Protein AF-A0AAW9RZU5-F1 (afdb_monomer)

Foldseek 3Di:
DVVVLVVLVVCVVVVLADPLLSVQVVVCVVVVHDDDPVLCCCSSVDDDPDSNPDDSVVVVVVVVVVPPPVVVVVVVVCVVVVLDDDDDDDDDPVRVVVVVVSVVVSVVVVVVPPPDDDDDDDFFAQPFPVVVVVVVVQVVLCVVLVNLFDWAPWDWDAPHRQGQIKIWTDGDPDIDIDGADGDHRGGRCPRVVVVSVVSSVPD

Secondary structure (DSSP, 8-state):
-HHHHHHHHHHHHTTSS-HHHHHHHHHHHHTT----HHHHHHHHH---S-GGG--HHHHHHHHHHHS---HHHHHHHHHHTTSS--------HHHHHHHHHHHHHHHHHHHHH-SS-------B---STTTTHHHHHHHHHHHHTTTSS-EEEEEEEESSTT--EEEEEEETTEEEEE-PPPBTTB---HHHHHHHHHHHTT-

Nearest PDB structures (foldseek):
  8fm6-assembly1_B  TM=3.399E-01  e=1.138E+00  Synechocystis sp. PCC 6803
  8aay-assembly1_C  TM=6.378E-01  e=6.342E+00  Nudaurelia capensis omega virus
  8gdw-assembly1_BBB  TM=3.651E-01  e=3.651E+00  Synechocystis sp. PCC 6803
  6lvv-assembly1_B  TM=2.452E-01  e=1.748E+00  Paracoccus sp. SSG05
  7z4b-assembly1_EA  TM=1.258E-01  e=4.666E+00  Escherichia phage vB_EcoP_SU10

Organism: NCBI:txid413964

Radius of gyration: 23.93 Å; Cα contacts (8 Å, |Δi|>4): 175; chains: 1; bounding box: 57×47×64 Å

Mean predicted aligned error: 16.41 Å

pLDDT: mean 78.24, std 14.24, range [43.09, 95.88]

Solvent-accessible surface area (backbone atoms only — not comparable to full-atom values): 12128 Å² total; per-residue (Å²): 103,72,67,58,51,53,52,50,50,51,38,46,74,69,64,58,41,54,70,65,52,48,55,50,53,49,53,40,42,74,73,70,48,82,75,56,74,69,49,48,50,49,64,55,71,52,81,66,93,58,56,91,73,65,51,66,71,58,50,52,52,51,48,59,63,67,67,49,84,44,60,69,59,53,50,46,54,40,36,76,71,63,71,42,82,95,69,93,79,87,74,54,78,73,45,48,58,53,48,52,52,48,50,52,53,47,49,50,51,54,59,68,69,47,85,77,79,77,86,88,75,84,50,71,41,76,53,31,59,90,60,44,43,67,55,54,50,49,55,51,46,17,63,75,50,70,54,74,45,51,73,36,81,71,44,80,45,56,76,38,63,74,32,62,42,38,41,35,31,30,46,88,94,44,81,46,74,50,67,45,64,75,41,91,45,29,66,54,51,69,67,59,51,53,54,52,51,59,62,67,66,75,116

Sequence (203 aa):
MEEQIEELDIHRKNELISKTLYDKLKEYFESGGSLDTDDWLFYVEHKFEDESLLDIPQLQQERNSQFDFNESRIFKILKENGFFENQEYAPSQESRKILNKRFVEETVSIASLDNSKMMHFDLEGDVMKENNSYTVFLEEMEVFTKGIFSPTNIIEKWKSSEGPIEVQFVCGEDEYNFKPSYYDDWYDLGQPLTQINGMASIQ

Structure (mmCIF, N/CA/C/O backbone):
data_AF-A0AAW9RZU5-F1
#
_entry.id   AF-A0AAW9RZU5-F1
#
loop_
_atom_site.group_PDB
_atom_site.id
_atom_site.type_symbol
_atom_site.label_atom_id
_atom_site.label_alt_id
_atom_site.label_comp_id
_atom_site.label_asym_id
_atom_site.label_entity_id
_atom_site.label_seq_id
_atom_site.pdbx_PDB_ins_code
_atom_site.Cartn_x
_atom_site.Cartn_y
_atom_site.Cartn_z
_atom_site.occupancy
_atom_site.B_iso_or_equiv
_atom_site.auth_seq_id
_atom_site.auth_comp_id
_atom_site.auth_asym_id
_atom_site.auth_atom_id
_atom_site.pdbx_PDB_model_num
ATOM 1 N N . MET A 1 1 ? 27.852 0.209 -4.931 1.00 71.88 1 MET A N 1
ATOM 2 C CA . MET A 1 1 ? 28.534 -1.090 -5.134 1.00 71.88 1 MET A CA 1
ATOM 3 C C . MET A 1 1 ? 28.880 -1.720 -3.793 1.00 71.88 1 MET A C 1
ATOM 5 O O . MET A 1 1 ? 28.308 -2.756 -3.509 1.00 71.88 1 MET A O 1
ATOM 9 N N . GLU A 1 2 ? 29.716 -1.097 -2.948 1.00 82.81 2 GLU A N 1
ATOM 10 C CA . GLU A 1 2 ? 29.999 -1.621 -1.591 1.00 82.81 2 GLU A CA 1
ATOM 11 C C . GLU A 1 2 ? 28.721 -1.786 -0.749 1.00 82.81 2 GLU A C 1
ATOM 13 O O . GLU A 1 2 ? 28.499 -2.859 -0.202 1.00 82.81 2 GLU A O 1
ATOM 18 N N . GLU A 1 3 ? 27.827 -0.792 -0.768 1.00 86.56 3 GLU A N 1
ATOM 19 C CA . GLU A 1 3 ? 26.531 -0.844 -0.065 1.00 86.56 3 GLU A CA 1
ATOM 20 C C . GLU A 1 3 ? 25.628 -2.001 -0.540 1.00 86.56 3 GLU A C 1
ATOM 22 O O . GLU A 1 3 ? 25.028 -2.690 0.275 1.00 86.56 3 GLU A O 1
ATOM 27 N N . GLN A 1 4 ? 25.582 -2.284 -1.849 1.00 87.50 4 GLN A N 1
ATOM 28 C CA . GLN A 1 4 ? 24.740 -3.361 -2.401 1.00 87.50 4 GLN A CA 1
ATOM 29 C C . GLN A 1 4 ? 25.288 -4.757 -2.092 1.00 87.50 4 GLN A C 1
ATOM 31 O O . GLN A 1 4 ? 24.523 -5.705 -1.948 1.00 87.50 4 GLN A O 1
ATOM 36 N N . ILE A 1 5 ? 26.611 -4.895 -1.972 1.00 88.81 5 ILE A N 1
ATOM 37 C CA . ILE A 1 5 ? 27.232 -6.150 -1.536 1.00 88.81 5 ILE A CA 1
ATOM 38 C C . ILE A 1 5 ? 26.971 -6.374 -0.041 1.00 88.81 5 ILE A C 1
ATOM 40 O O . ILE A 1 5 ? 26.674 -7.498 0.358 1.00 88.81 5 ILE A O 1
ATOM 44 N N . GLU A 1 6 ? 27.033 -5.320 0.775 1.00 91.00 6 GLU A N 1
ATOM 45 C CA . GLU A 1 6 ? 26.698 -5.395 2.201 1.00 91.00 6 GLU A CA 1
ATOM 46 C C . GLU A 1 6 ? 25.229 -5.793 2.417 1.00 91.00 6 GLU A C 1
ATOM 48 O O . GLU A 1 6 ? 24.934 -6.697 3.201 1.00 91.00 6 GLU A O 1
ATOM 53 N N . GLU A 1 7 ? 24.312 -5.192 1.662 1.00 89.06 7 GLU A N 1
ATOM 54 C CA . GLU A 1 7 ? 22.892 -5.549 1.654 1.00 89.06 7 GLU A CA 1
ATOM 55 C C . GLU A 1 7 ? 22.673 -7.010 1.216 1.00 89.06 7 GLU A C 1
ATOM 57 O O . GLU A 1 7 ? 21.977 -7.776 1.892 1.00 89.06 7 GLU A O 1
ATOM 62 N N . LEU A 1 8 ? 23.360 -7.454 0.156 1.00 90.25 8 LEU A N 1
ATOM 63 C CA . LEU A 1 8 ? 23.331 -8.845 -0.303 1.00 90.25 8 LEU A CA 1
ATOM 64 C C . LEU A 1 8 ? 23.792 -9.829 0.790 1.00 90.25 8 LEU A C 1
ATOM 66 O O . LEU A 1 8 ? 23.184 -10.888 0.985 1.00 90.25 8 LEU A O 1
ATOM 70 N N . ASP A 1 9 ? 24.852 -9.480 1.523 1.00 91.94 9 ASP A N 1
ATOM 71 C CA . ASP A 1 9 ? 25.373 -10.270 2.639 1.00 91.94 9 ASP A CA 1
ATOM 72 C C . ASP A 1 9 ? 24.367 -10.348 3.801 1.00 91.94 9 ASP A C 1
ATOM 74 O O . ASP A 1 9 ? 24.199 -11.418 4.400 1.00 91.94 9 ASP A O 1
ATOM 78 N N . ILE A 1 10 ? 23.648 -9.257 4.093 1.00 91.25 10 ILE A N 1
ATOM 79 C CA . ILE A 1 10 ? 22.567 -9.227 5.091 1.00 91.25 10 ILE A CA 1
ATOM 80 C C . ILE A 1 10 ? 21.436 -10.180 4.683 1.00 91.25 10 ILE A C 1
ATOM 82 O O . ILE A 1 10 ? 21.041 -11.038 5.482 1.00 91.25 10 ILE A O 1
ATOM 86 N N . HIS A 1 11 ? 20.946 -10.096 3.443 1.00 87.50 11 HIS A N 1
ATOM 87 C CA . HIS A 1 11 ? 19.879 -10.975 2.951 1.00 87.50 11 HIS A CA 1
ATOM 88 C C . HIS A 1 11 ? 20.289 -12.448 2.973 1.00 87.50 11 HIS A C 1
ATOM 90 O O . HIS A 1 11 ? 19.503 -13.310 3.382 1.00 87.50 11 HIS A O 1
ATOM 96 N N . ARG A 1 12 ? 21.539 -12.754 2.604 1.00 91.50 12 ARG A N 1
ATOM 97 C CA . ARG A 1 12 ? 22.062 -14.122 2.662 1.00 91.50 12 ARG A CA 1
ATOM 98 C C . ARG A 1 12 ? 22.170 -14.641 4.091 1.00 91.50 12 ARG A C 1
ATOM 100 O O . ARG A 1 12 ? 21.815 -15.794 4.340 1.00 91.50 12 ARG A O 1
ATOM 107 N N . LYS A 1 13 ? 22.650 -13.815 5.025 1.00 92.62 13 LYS A N 1
ATOM 108 C CA . LYS A 1 13 ? 22.765 -14.159 6.450 1.00 92.62 13 LYS A CA 1
ATOM 109 C C . LYS A 1 13 ? 21.405 -14.453 7.085 1.00 92.62 13 LYS A C 1
ATOM 111 O O . LYS A 1 13 ? 21.326 -15.318 7.952 1.00 92.62 13 LYS A O 1
ATOM 116 N N . ASN A 1 14 ? 20.361 -13.764 6.632 1.00 90.25 14 ASN A N 1
ATOM 117 C CA . ASN A 1 14 ? 18.981 -13.959 7.077 1.00 90.25 14 ASN A CA 1
ATOM 118 C C . ASN A 1 14 ? 18.229 -15.049 6.290 1.00 90.25 14 ASN A C 1
ATOM 120 O O . ASN A 1 14 ? 17.024 -15.191 6.464 1.00 90.25 14 ASN A O 1
ATOM 124 N N . GLU A 1 15 ? 18.918 -15.804 5.425 1.00 88.75 15 GLU A N 1
ATOM 125 C CA . GLU A 1 15 ? 18.340 -16.874 4.596 1.00 88.75 15 GLU A CA 1
ATOM 126 C C . GLU A 1 15 ? 17.188 -16.421 3.677 1.00 88.75 15 GLU A C 1
ATOM 128 O O . GLU A 1 15 ? 16.416 -17.249 3.199 1.00 88.75 15 GLU A O 1
ATOM 133 N N . LEU A 1 16 ? 17.096 -15.118 3.386 1.00 84.19 16 LEU A N 1
ATOM 134 C CA . LEU A 1 16 ? 16.069 -14.551 2.504 1.00 84.19 16 LEU A CA 1
ATOM 135 C C . LEU A 1 16 ? 16.319 -14.905 1.037 1.00 84.19 16 LEU A C 1
ATOM 137 O O . LEU A 1 16 ? 15.380 -15.033 0.262 1.00 84.19 16 LEU A O 1
ATOM 141 N N . ILE A 1 17 ? 17.586 -15.114 0.677 1.00 88.69 17 ILE A N 1
ATOM 142 C CA . ILE A 1 17 ? 18.001 -15.544 -0.656 1.00 88.69 17 ILE A CA 1
ATOM 143 C C . ILE A 1 17 ? 18.814 -16.836 -0.594 1.00 88.69 17 ILE A C 1
ATOM 145 O O . ILE A 1 17 ? 19.572 -17.111 0.353 1.00 88.69 17 ILE A O 1
ATOM 149 N N . SER A 1 18 ? 18.669 -17.639 -1.645 1.00 90.69 18 SER A N 1
ATOM 150 C CA . SER A 1 18 ? 19.437 -18.865 -1.814 1.00 90.69 18 SER A CA 1
ATOM 151 C C . SER A 1 18 ? 20.927 -18.559 -2.034 1.00 90.69 18 SER A C 1
ATOM 153 O O . SER A 1 18 ? 21.326 -17.450 -2.395 1.00 90.69 18 SER A O 1
ATOM 155 N N . LYS A 1 19 ? 21.780 -19.569 -1.827 1.00 91.62 19 LYS A N 1
ATOM 156 C CA . LYS A 1 19 ? 23.205 -19.462 -2.159 1.00 91.62 19 LYS A CA 1
ATOM 157 C C . LYS A 1 19 ? 23.422 -19.221 -3.660 1.00 91.62 19 LYS A C 1
ATOM 159 O O . LYS A 1 19 ? 24.297 -18.446 -4.019 1.00 91.62 19 LYS A O 1
ATOM 164 N N . THR A 1 20 ? 22.640 -19.873 -4.516 1.00 91.69 20 THR A N 1
ATOM 165 C CA . THR A 1 20 ? 22.782 -19.762 -5.972 1.00 91.69 20 THR A CA 1
ATOM 166 C C . THR A 1 20 ? 22.427 -18.359 -6.450 1.00 91.69 20 THR A C 1
ATOM 168 O O . THR A 1 20 ? 23.184 -17.778 -7.224 1.00 91.69 20 THR A O 1
ATOM 171 N N . LEU A 1 21 ? 21.334 -17.784 -5.941 1.00 90.31 21 LEU A N 1
ATOM 172 C CA . LEU A 1 21 ? 20.970 -16.398 -6.226 1.00 90.31 21 LEU A CA 1
ATOM 173 C C . LEU A 1 21 ? 22.010 -15.406 -5.683 1.00 90.31 21 LEU A C 1
ATOM 175 O O . LEU A 1 21 ? 22.401 -14.489 -6.401 1.00 90.31 21 LEU A O 1
ATOM 179 N N . TYR A 1 22 ? 22.508 -15.621 -4.459 1.00 93.44 22 TYR A N 1
ATOM 180 C CA . TYR A 1 22 ? 23.588 -14.811 -3.882 1.00 93.44 22 TYR A CA 1
ATOM 181 C C . TYR A 1 22 ? 24.829 -14.787 -4.780 1.00 93.44 22 TYR A C 1
ATOM 183 O O . TYR A 1 22 ? 25.319 -13.711 -5.112 1.00 93.44 22 TYR A O 1
ATOM 191 N N . ASP A 1 23 ? 25.319 -15.958 -5.200 1.00 93.81 23 ASP A N 1
ATOM 192 C CA . ASP A 1 23 ? 26.536 -16.062 -6.009 1.00 93.81 23 ASP A CA 1
ATOM 193 C C . ASP A 1 23 ? 26.373 -15.303 -7.346 1.00 93.81 23 ASP A C 1
ATOM 195 O O . ASP A 1 23 ? 27.287 -14.595 -7.769 1.00 93.81 23 ASP A O 1
ATOM 199 N N . LYS A 1 24 ? 25.183 -15.364 -7.962 1.00 92.81 24 LYS A N 1
ATOM 200 C CA . LYS A 1 24 ? 24.874 -14.646 -9.211 1.00 92.81 24 LYS A CA 1
ATOM 201 C C . LYS A 1 24 ? 24.767 -13.136 -9.050 1.00 92.81 24 LYS A C 1
ATOM 203 O O . LYS A 1 24 ? 25.321 -12.398 -9.860 1.00 92.81 24 LYS A O 1
ATOM 208 N N . LEU A 1 25 ? 24.050 -12.668 -8.030 1.00 92.00 25 LEU A N 1
ATOM 209 C CA . LEU A 1 25 ? 23.918 -11.235 -7.758 1.00 92.00 25 LEU A CA 1
ATOM 210 C C . LEU A 1 25 ? 25.272 -10.623 -7.397 1.00 92.00 25 LEU A C 1
ATOM 212 O O . LEU A 1 25 ? 25.602 -9.533 -7.857 1.00 92.00 25 LEU A O 1
ATOM 216 N N . LYS A 1 26 ? 26.095 -11.361 -6.648 1.00 94.00 26 LYS A N 1
ATOM 217 C CA . LYS A 1 26 ? 27.455 -10.946 -6.324 1.00 94.00 26 LYS A CA 1
ATOM 218 C C . LYS A 1 26 ? 28.325 -10.806 -7.570 1.00 94.00 26 LYS A C 1
ATOM 220 O O . LYS A 1 26 ? 28.943 -9.761 -7.744 1.00 94.00 26 LYS A O 1
ATOM 225 N N . GLU A 1 27 ? 28.337 -11.812 -8.447 1.00 93.75 27 GLU A N 1
ATOM 226 C CA . GLU A 1 27 ? 29.057 -11.743 -9.727 1.00 93.75 27 GLU A CA 1
ATOM 227 C C . GLU A 1 27 ? 28.574 -10.554 -10.572 1.00 93.75 27 GLU A C 1
ATOM 229 O O . GLU A 1 27 ? 29.382 -9.807 -11.129 1.00 93.75 27 GLU A O 1
ATOM 234 N N . 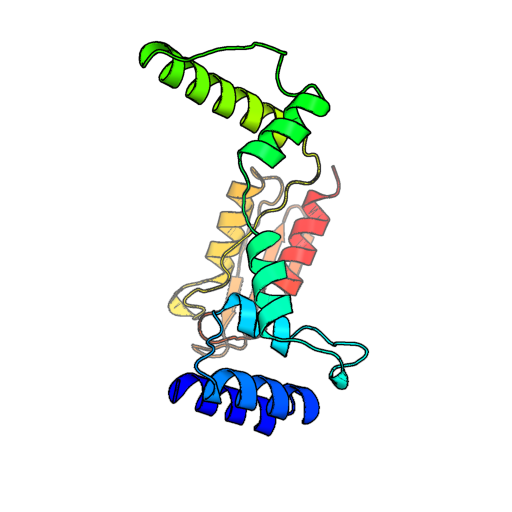TYR A 1 28 ? 27.258 -10.323 -10.609 1.00 92.94 28 TYR A N 1
ATOM 235 C CA . TYR A 1 28 ? 26.672 -9.185 -11.307 1.00 92.94 28 TYR A CA 1
ATOM 236 C C . TYR A 1 28 ? 27.180 -7.843 -10.755 1.00 92.94 28 TYR A C 1
ATOM 238 O O . TYR A 1 28 ? 27.668 -7.012 -11.527 1.00 92.94 28 TYR A O 1
ATOM 246 N N . PHE A 1 29 ? 27.161 -7.642 -9.435 1.00 93.00 29 PHE A N 1
ATOM 247 C CA . PHE A 1 29 ? 27.676 -6.422 -8.803 1.00 93.00 29 PHE A CA 1
ATOM 248 C C . PHE A 1 29 ? 29.182 -6.233 -9.007 1.00 93.00 29 PHE A C 1
ATOM 250 O O . PHE A 1 29 ? 29.629 -5.128 -9.318 1.00 93.00 29 PHE A O 1
ATOM 257 N N . GLU A 1 30 ? 29.970 -7.305 -8.891 1.00 92.12 30 GLU A N 1
ATOM 258 C CA . GLU A 1 30 ? 31.419 -7.280 -9.129 1.00 92.12 30 GLU A CA 1
ATOM 259 C C . GLU A 1 30 ? 31.759 -6.940 -10.591 1.00 92.12 30 GLU A C 1
ATOM 261 O O . GLU A 1 30 ? 32.782 -6.308 -10.861 1.00 92.12 30 GLU A O 1
ATOM 266 N N . SER A 1 31 ? 30.878 -7.287 -11.537 1.00 91.50 31 SER A N 1
ATOM 267 C CA . SER A 1 31 ? 30.998 -6.906 -12.951 1.00 91.50 31 SER A CA 1
ATOM 268 C C . SER A 1 31 ? 30.604 -5.450 -13.253 1.00 91.50 31 SER A C 1
ATOM 270 O O . SER A 1 31 ? 30.728 -5.000 -14.394 1.00 91.50 31 SER A O 1
ATOM 272 N N . GLY A 1 32 ? 30.173 -4.689 -12.239 1.00 90.56 32 GLY A N 1
ATOM 273 C CA . GLY A 1 32 ? 29.736 -3.297 -12.370 1.00 90.56 32 GLY A CA 1
ATOM 274 C C . GLY A 1 32 ? 28.227 -3.120 -12.541 1.00 90.56 32 GLY A C 1
ATOM 275 O O . GLY A 1 32 ? 27.784 -2.002 -12.802 1.00 90.56 32 GLY A O 1
ATOM 276 N N . GLY A 1 33 ? 27.450 -4.195 -12.398 1.00 89.75 33 GLY A N 1
ATOM 277 C CA . GLY A 1 33 ? 25.996 -4.145 -12.342 1.00 89.75 33 GLY A CA 1
ATOM 278 C C . GLY A 1 33 ? 25.480 -3.414 -11.103 1.00 89.75 33 GLY A C 1
ATOM 279 O O . GLY A 1 33 ? 26.183 -3.263 -10.102 1.00 89.75 33 GLY A O 1
ATOM 280 N N . SER A 1 34 ? 24.229 -2.970 -11.164 1.00 90.62 34 SER A N 1
ATOM 281 C CA . SER A 1 34 ? 23.521 -2.384 -10.026 1.00 90.62 34 SER A CA 1
ATOM 282 C C . SER A 1 34 ? 22.039 -2.706 -10.110 1.00 90.62 34 SER A C 1
ATOM 284 O O . SER A 1 34 ? 21.481 -2.718 -11.208 1.00 90.62 34 SER A O 1
ATOM 286 N N . LEU A 1 35 ? 21.410 -2.916 -8.960 1.00 85.44 35 LEU A N 1
ATOM 287 C CA . LEU A 1 35 ? 19.963 -3.092 -8.841 1.00 85.44 35 LEU A CA 1
ATOM 288 C C . LEU A 1 35 ? 19.324 -1.818 -8.278 1.00 85.44 35 LEU A C 1
ATOM 290 O O . LEU A 1 35 ? 19.913 -1.179 -7.407 1.00 85.44 35 LEU A O 1
ATOM 294 N N . ASP A 1 36 ? 18.155 -1.429 -8.778 1.00 81.69 36 ASP A N 1
ATOM 295 C CA . ASP A 1 36 ? 17.305 -0.445 -8.097 1.00 81.69 36 ASP A CA 1
ATOM 296 C C . ASP A 1 36 ? 16.444 -1.109 -7.004 1.00 81.69 36 ASP A C 1
ATOM 298 O O . ASP A 1 36 ? 16.535 -2.314 -6.760 1.00 81.69 36 ASP A O 1
ATOM 302 N N . THR A 1 37 ? 15.638 -0.321 -6.288 1.00 77.06 37 THR A N 1
ATOM 303 C CA . THR A 1 37 ? 14.774 -0.831 -5.209 1.00 77.06 37 THR A CA 1
ATOM 304 C C . THR A 1 37 ? 13.793 -1.890 -5.713 1.00 77.06 37 THR A C 1
ATOM 306 O O . THR A 1 37 ? 13.610 -2.922 -5.068 1.00 77.06 37 THR A O 1
ATOM 309 N N . ASP A 1 38 ? 13.210 -1.681 -6.892 1.00 73.88 38 ASP A N 1
ATOM 310 C CA . ASP A 1 38 ? 12.263 -2.628 -7.474 1.00 73.88 38 ASP A CA 1
ATOM 311 C C . ASP A 1 38 ? 12.970 -3.931 -7.871 1.00 73.88 38 ASP A C 1
ATOM 313 O O . ASP A 1 38 ? 12.379 -5.010 -7.835 1.00 73.88 38 ASP A O 1
ATOM 317 N N . ASP A 1 39 ? 14.233 -3.849 -8.314 1.00 80.19 39 ASP A N 1
ATOM 318 C CA . ASP A 1 39 ? 15.033 -5.014 -8.720 1.00 80.19 39 ASP A CA 1
ATOM 319 C C . ASP A 1 39 ? 15.308 -5.874 -7.504 1.00 80.19 39 ASP A C 1
ATOM 321 O O . ASP A 1 39 ? 15.141 -7.092 -7.542 1.00 80.19 39 ASP A O 1
ATOM 325 N N . TRP A 1 40 ? 15.684 -5.222 -6.409 1.00 81.62 40 TRP A N 1
ATOM 326 C CA . TRP A 1 40 ? 15.900 -5.874 -5.134 1.00 81.62 40 TRP A CA 1
ATOM 327 C C . TRP A 1 40 ? 14.666 -6.624 -4.656 1.00 81.62 40 TRP A C 1
ATOM 329 O O . TRP A 1 40 ? 14.765 -7.818 -4.372 1.00 81.62 40 TRP A O 1
ATOM 339 N N . LEU A 1 41 ? 13.505 -5.965 -4.640 1.00 76.62 41 LEU A N 1
ATOM 340 C CA . LEU A 1 41 ? 12.243 -6.607 -4.277 1.00 76.62 41 LEU A CA 1
ATOM 341 C C . LEU A 1 41 ? 11.947 -7.796 -5.191 1.00 76.62 41 LEU A C 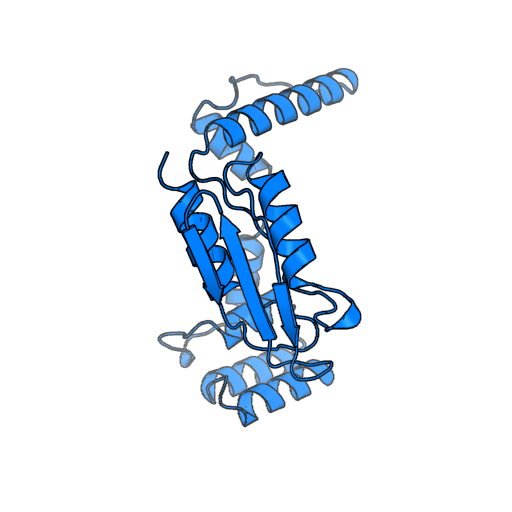1
ATOM 343 O O . LEU A 1 41 ? 11.661 -8.888 -4.707 1.00 76.62 41 LEU A O 1
ATOM 347 N N . PHE A 1 42 ? 12.107 -7.629 -6.506 1.00 80.38 42 PHE A N 1
ATOM 348 C CA . PHE A 1 42 ? 11.893 -8.715 -7.453 1.00 80.38 42 PHE A CA 1
ATOM 349 C C . PHE A 1 42 ? 12.793 -9.921 -7.164 1.00 80.38 42 PHE A C 1
ATOM 351 O O . PHE A 1 42 ? 12.286 -11.029 -7.027 1.00 80.38 42 PHE A O 1
ATOM 358 N N . TYR A 1 43 ? 14.109 -9.745 -7.038 1.00 82.81 43 TYR A N 1
ATOM 359 C CA . TYR A 1 43 ? 15.009 -10.884 -6.840 1.00 82.81 43 TYR A CA 1
ATOM 360 C C . TYR A 1 43 ? 14.885 -11.517 -5.451 1.00 82.81 43 TYR A C 1
ATOM 362 O O . TYR A 1 43 ? 15.046 -12.729 -5.331 1.00 82.81 43 TYR A O 1
ATOM 370 N N . VAL A 1 44 ? 14.602 -10.733 -4.408 1.00 78.69 44 VAL A N 1
ATOM 371 C CA . VAL A 1 44 ? 14.498 -11.241 -3.030 1.00 78.69 44 VAL A CA 1
ATOM 372 C C . VAL A 1 44 ? 13.151 -11.923 -2.778 1.00 78.69 44 VAL A C 1
ATOM 374 O O . VAL A 1 44 ? 13.106 -12.951 -2.103 1.00 78.69 44 VAL A O 1
ATOM 377 N N . GLU A 1 45 ? 12.053 -11.391 -3.316 1.00 74.44 45 GLU A N 1
ATOM 378 C CA . GLU A 1 45 ? 10.711 -11.936 -3.079 1.00 74.44 45 GLU A CA 1
ATOM 379 C C . GLU A 1 45 ? 10.322 -13.032 -4.078 1.00 74.44 45 GLU A C 1
ATOM 381 O O . GLU A 1 45 ? 9.549 -13.940 -3.746 1.00 74.44 45 GLU A O 1
ATOM 386 N N . HIS A 1 46 ? 10.849 -12.982 -5.305 1.00 75.00 46 HIS A N 1
ATOM 387 C CA . HIS A 1 46 ? 10.502 -13.956 -6.330 1.00 75.00 46 HIS A CA 1
ATOM 388 C C . HIS A 1 46 ? 11.218 -15.290 -6.101 1.00 75.00 46 HIS A C 1
ATOM 390 O O . HIS A 1 46 ? 12.443 -15.397 -6.116 1.00 75.00 46 HIS A O 1
ATOM 396 N N . LYS A 1 47 ? 10.435 -16.361 -5.941 1.00 76.56 47 LYS A N 1
ATOM 397 C CA . LYS A 1 47 ? 10.958 -17.728 -5.842 1.00 76.56 47 LYS A CA 1
ATOM 398 C C . LYS A 1 47 ? 11.138 -18.317 -7.234 1.00 76.56 47 LYS A C 1
ATOM 400 O O . LYS A 1 47 ? 10.210 -18.910 -7.780 1.00 76.56 47 LYS A O 1
ATOM 405 N N . PHE A 1 48 ? 12.329 -18.156 -7.797 1.00 79.38 48 PHE A N 1
ATOM 406 C CA . PHE A 1 48 ? 12.665 -18.727 -9.098 1.00 79.38 48 PHE A CA 1
ATOM 407 C C . PHE A 1 48 ? 12.654 -20.262 -9.049 1.00 79.38 48 PHE A C 1
ATOM 409 O O . PHE A 1 48 ? 13.204 -20.873 -8.133 1.00 79.38 48 PHE A O 1
ATOM 416 N N . GLU A 1 49 ? 12.046 -20.893 -10.056 1.00 78.19 49 GLU A N 1
ATOM 417 C CA . GLU A 1 49 ? 11.998 -22.359 -10.163 1.00 78.19 49 GLU A CA 1
ATOM 418 C C . GLU A 1 49 ? 13.387 -22.968 -10.413 1.00 78.19 49 GLU A C 1
ATOM 420 O O . GLU A 1 49 ? 13.692 -24.045 -9.900 1.00 78.19 49 GLU A O 1
ATOM 425 N N . ASP A 1 50 ? 14.235 -22.267 -11.175 1.00 82.94 50 ASP A N 1
ATOM 426 C CA . ASP A 1 50 ? 15.621 -22.656 -11.437 1.00 82.94 50 ASP A CA 1
ATOM 427 C C . ASP A 1 50 ? 16.544 -21.431 -11.505 1.00 82.94 50 ASP A C 1
ATOM 429 O O . ASP A 1 50 ? 16.733 -20.789 -12.541 1.00 82.94 50 ASP A O 1
ATOM 433 N N . GLU A 1 51 ? 17.166 -21.121 -10.371 1.00 85.31 51 GLU A N 1
ATOM 434 C CA . GLU A 1 51 ? 18.085 -19.992 -10.247 1.00 85.31 51 GLU A CA 1
ATOM 435 C C . GLU A 1 51 ? 19.377 -20.168 -11.064 1.00 85.31 51 GLU A C 1
ATOM 437 O O . GLU A 1 51 ? 20.046 -19.193 -11.423 1.00 85.31 51 GLU A O 1
ATOM 442 N N . SER A 1 52 ? 19.744 -21.408 -11.407 1.00 79.44 52 SER A N 1
ATOM 443 C CA . SER A 1 52 ? 20.974 -21.694 -12.152 1.00 79.44 52 SER A CA 1
ATOM 444 C C . SER A 1 52 ? 20.929 -21.165 -13.587 1.00 79.44 52 SER A C 1
ATOM 446 O O . SER A 1 52 ? 21.978 -20.877 -14.167 1.00 79.44 52 SER A O 1
ATOM 448 N N . LEU A 1 53 ? 19.729 -20.910 -14.111 1.00 78.62 53 LEU A N 1
ATOM 449 C CA . LEU A 1 53 ? 19.496 -20.386 -15.456 1.00 78.62 53 LEU A CA 1
ATOM 450 C C . LEU A 1 53 ? 19.308 -18.863 -15.507 1.00 78.62 53 LEU A C 1
ATOM 452 O O . LEU A 1 53 ? 19.246 -18.310 -16.598 1.00 78.62 53 LEU A O 1
ATOM 456 N N . LEU A 1 54 ? 19.255 -18.177 -14.357 1.00 84.31 54 LEU A N 1
ATOM 457 C CA . LEU A 1 54 ? 19.069 -16.720 -14.312 1.00 84.31 54 LEU A CA 1
ATOM 458 C C . LEU A 1 54 ? 20.208 -15.953 -14.995 1.00 84.31 54 LEU A C 1
ATOM 460 O O . LEU A 1 54 ? 21.367 -16.056 -14.590 1.00 84.31 54 LEU A O 1
ATOM 464 N N . ASP A 1 55 ? 19.853 -15.137 -15.976 1.00 87.56 55 ASP A N 1
ATOM 465 C CA . ASP A 1 55 ? 20.704 -14.096 -16.543 1.00 87.56 55 ASP A CA 1
ATOM 466 C C . ASP A 1 55 ? 20.213 -12.756 -15.975 1.00 87.56 55 ASP A C 1
ATOM 468 O O . ASP A 1 55 ? 19.194 -12.221 -16.408 1.00 87.56 55 ASP A O 1
ATOM 472 N N . ILE A 1 56 ? 20.887 -12.269 -14.926 1.00 86.69 56 ILE A N 1
ATOM 473 C CA . ILE A 1 56 ? 20.491 -11.056 -14.190 1.00 86.69 56 ILE A CA 1
ATOM 474 C C . ILE A 1 56 ? 20.455 -9.820 -15.115 1.00 86.69 56 ILE A C 1
ATOM 476 O O . ILE A 1 56 ? 19.434 -9.129 -15.114 1.00 86.69 56 ILE A O 1
ATOM 480 N N . PRO A 1 57 ? 21.480 -9.551 -15.956 1.00 85.88 57 PRO A N 1
ATOM 481 C CA . PRO A 1 57 ? 21.404 -8.487 -16.957 1.00 85.88 57 PRO A CA 1
ATOM 482 C C . PRO A 1 57 ? 20.201 -8.607 -17.900 1.00 85.88 57 PRO A C 1
ATOM 484 O O . PRO A 1 57 ? 19.509 -7.615 -18.136 1.00 85.88 57 PRO A O 1
ATOM 487 N N . GLN A 1 58 ? 19.940 -9.803 -18.439 1.00 83.94 58 GLN A N 1
ATOM 488 C CA . GLN A 1 58 ? 18.820 -10.017 -19.355 1.00 83.94 58 GLN A CA 1
ATOM 489 C C . GLN A 1 58 ? 17.478 -9.796 -18.652 1.00 83.94 58 GLN A C 1
ATOM 491 O O . GLN A 1 58 ? 16.616 -9.118 -19.202 1.00 83.94 58 GLN A O 1
ATOM 496 N N . LEU A 1 59 ? 17.300 -10.313 -17.435 1.00 78.31 59 LEU A N 1
ATOM 497 C CA . LEU A 1 59 ? 16.070 -10.146 -16.659 1.00 78.31 59 LEU A CA 1
ATOM 498 C C . LEU A 1 59 ? 15.822 -8.685 -16.285 1.00 78.31 59 LEU A C 1
ATOM 500 O O . LEU A 1 59 ? 14.698 -8.205 -16.421 1.00 78.31 59 LEU A O 1
ATOM 504 N N . GLN A 1 60 ? 16.865 -7.950 -15.893 1.00 79.75 60 GLN A N 1
ATOM 505 C CA . GLN A 1 60 ? 16.757 -6.517 -15.626 1.00 79.75 60 GLN A CA 1
ATOM 506 C C . GLN A 1 60 ? 16.396 -5.747 -16.907 1.00 79.75 60 GLN A C 1
ATOM 508 O O . GLN A 1 60 ? 15.523 -4.880 -16.888 1.00 79.75 60 GLN A O 1
ATOM 513 N N . GLN A 1 61 ? 16.993 -6.098 -18.053 1.00 77.69 61 GLN A N 1
ATOM 514 C CA . GLN A 1 61 ? 16.644 -5.511 -19.350 1.00 77.69 61 GLN A CA 1
ATOM 515 C C . GLN A 1 61 ? 15.197 -5.828 -19.757 1.00 77.69 61 GLN A C 1
ATOM 517 O O . GLN A 1 61 ? 14.471 -4.934 -20.194 1.00 77.69 61 GLN A O 1
ATOM 522 N N . GLU A 1 62 ? 14.765 -7.081 -19.616 1.00 71.62 62 GLU A N 1
ATOM 523 C CA . GLU A 1 62 ? 13.402 -7.518 -19.909 1.00 71.62 62 GLU A CA 1
ATOM 524 C C . GLU A 1 62 ? 12.402 -6.796 -19.014 1.00 71.62 62 GLU A C 1
ATOM 526 O O 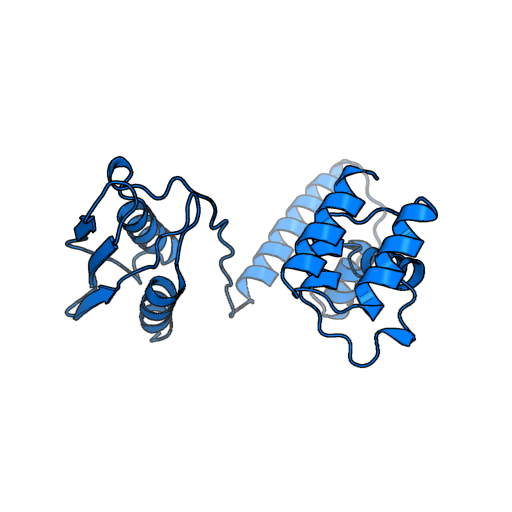. GLU A 1 62 ? 11.427 -6.244 -19.518 1.00 71.62 62 GLU A O 1
ATOM 531 N N . ARG A 1 63 ? 12.667 -6.705 -17.714 1.00 70.88 63 ARG A N 1
ATOM 532 C CA . ARG A 1 63 ? 11.809 -6.003 -16.761 1.00 70.88 63 ARG A CA 1
ATOM 533 C C . ARG A 1 63 ? 11.727 -4.510 -17.055 1.00 70.88 63 ARG A C 1
ATOM 535 O O . ARG A 1 63 ? 10.626 -3.976 -17.159 1.00 70.88 63 ARG A O 1
ATOM 542 N N . ASN A 1 64 ? 12.862 -3.860 -17.297 1.00 64.69 64 ASN A N 1
ATOM 543 C CA . ASN A 1 64 ? 12.898 -2.447 -17.675 1.00 64.69 64 ASN A CA 1
ATOM 544 C C . ASN A 1 64 ? 12.214 -2.206 -19.035 1.00 64.69 64 ASN A C 1
ATOM 546 O O . ASN A 1 64 ? 11.711 -1.116 -19.287 1.00 64.69 64 ASN A O 1
ATOM 550 N N . SER A 1 65 ? 12.135 -3.225 -19.900 1.00 59.47 65 SER A N 1
ATOM 551 C CA . SER A 1 65 ? 11.352 -3.179 -21.144 1.00 59.47 65 SER A CA 1
ATOM 552 C C . SER A 1 65 ? 9.859 -3.500 -20.960 1.00 59.47 65 SER A C 1
ATOM 554 O O . SER A 1 65 ? 9.037 -3.101 -21.786 1.00 59.47 65 SER A O 1
ATOM 556 N N . GLN A 1 66 ? 9.492 -4.217 -19.893 1.00 52.38 66 GLN A N 1
ATOM 557 C CA . GLN A 1 66 ? 8.108 -4.544 -19.539 1.00 52.38 66 GLN A CA 1
ATOM 558 C C . GLN A 1 66 ? 7.431 -3.411 -18.754 1.00 52.38 66 GLN A C 1
ATOM 560 O O . GLN A 1 66 ? 6.236 -3.193 -18.944 1.00 52.38 66 GLN A O 1
ATOM 565 N N . PHE A 1 67 ? 8.199 -2.665 -17.953 1.00 46.56 67 PHE A N 1
ATOM 566 C CA . PHE A 1 67 ? 7.777 -1.466 -17.218 1.00 46.56 67 PHE A CA 1
ATOM 567 C C . PHE A 1 67 ? 8.088 -0.154 -17.947 1.00 46.56 67 PHE A C 1
ATOM 569 O O . PHE A 1 67 ? 8.131 0.915 -17.342 1.00 46.56 67 PHE A O 1
ATOM 576 N N . ASP A 1 68 ? 8.235 -0.188 -19.269 1.00 45.25 68 ASP A N 1
ATOM 577 C CA . ASP A 1 68 ? 8.027 1.031 -20.037 1.00 45.25 68 ASP A CA 1
ATOM 578 C C . ASP A 1 68 ? 6.515 1.293 -20.000 1.00 45.25 68 ASP A C 1
ATOM 580 O O . ASP A 1 68 ? 5.743 0.550 -20.623 1.00 45.25 68 ASP A O 1
ATOM 584 N N . PHE A 1 69 ? 6.068 2.309 -19.244 1.00 45.72 69 PHE A N 1
ATOM 585 C CA . PHE A 1 69 ? 4.755 2.923 -19.461 1.00 45.72 69 PHE A CA 1
ATOM 586 C C . PHE A 1 69 ? 4.796 3.513 -20.866 1.00 45.72 69 PHE A C 1
ATOM 588 O O . PHE A 1 69 ? 5.025 4.699 -21.097 1.00 45.72 69 PHE A O 1
ATOM 595 N N . ASN A 1 70 ? 4.653 2.624 -21.839 1.00 51.91 70 ASN A N 1
ATOM 596 C CA . ASN A 1 70 ? 4.791 2.950 -23.223 1.00 51.91 70 ASN A CA 1
ATOM 597 C C . ASN A 1 70 ? 3.456 3.556 -23.596 1.00 51.91 70 ASN A C 1
ATOM 599 O O . ASN A 1 70 ? 2.514 2.859 -23.978 1.00 51.91 70 ASN A O 1
ATOM 603 N N . GLU A 1 71 ? 3.381 4.867 -23.401 1.00 51.25 71 GLU A N 1
ATOM 604 C CA . GLU A 1 71 ? 2.199 5.678 -23.635 1.00 51.25 71 GLU A CA 1
ATOM 605 C C . GLU A 1 71 ? 1.602 5.311 -25.001 1.00 51.25 71 GLU A C 1
ATOM 607 O O . GLU A 1 71 ? 0.414 5.041 -25.110 1.00 51.25 71 GLU A O 1
ATOM 612 N N . SER A 1 72 ? 2.452 5.117 -26.017 1.00 54.09 72 SER A N 1
ATOM 613 C CA . SER A 1 72 ? 2.049 4.688 -27.362 1.00 54.09 72 SER A CA 1
ATOM 614 C C . SER A 1 72 ? 1.411 3.292 -27.411 1.00 54.09 72 SER A C 1
ATOM 616 O O . SER A 1 72 ? 0.444 3.097 -28.146 1.00 54.09 72 SER A O 1
ATOM 618 N N . ARG A 1 73 ? 1.909 2.314 -26.645 1.00 52.47 73 ARG A N 1
ATOM 619 C CA . ARG A 1 73 ? 1.322 0.968 -26.525 1.00 52.47 73 ARG A CA 1
ATOM 620 C C . ARG A 1 73 ? -0.012 1.005 -25.788 1.00 52.47 73 ARG A C 1
ATOM 622 O O . ARG A 1 73 ? -0.955 0.372 -26.253 1.00 52.47 73 ARG A O 1
ATOM 629 N N . ILE A 1 74 ? -0.110 1.747 -24.686 1.00 57.06 74 ILE A N 1
ATOM 630 C CA . ILE A 1 74 ? -1.363 1.901 -23.934 1.00 57.06 74 ILE A CA 1
ATOM 631 C C . ILE A 1 74 ? -2.395 2.638 -24.789 1.00 57.06 74 ILE A C 1
ATOM 633 O O . ILE A 1 74 ? -3.502 2.138 -24.963 1.00 57.06 74 ILE A O 1
ATOM 637 N N . PHE A 1 75 ? -2.017 3.745 -25.432 1.00 58.50 75 PHE A N 1
ATOM 638 C CA . PHE A 1 75 ? -2.866 4.443 -26.398 1.00 58.50 75 PHE A CA 1
ATOM 639 C C . PHE A 1 75 ? -3.314 3.530 -27.530 1.00 58.50 75 PHE A C 1
ATOM 641 O O . PHE A 1 75 ? -4.481 3.566 -27.913 1.00 58.50 75 PHE A O 1
ATOM 648 N N . LYS A 1 76 ? -2.414 2.698 -28.064 1.00 61.50 76 LYS A N 1
ATOM 649 C CA . LYS A 1 76 ? -2.754 1.724 -29.100 1.00 61.50 76 LYS A CA 1
ATOM 650 C C . LYS A 1 76 ? -3.778 0.707 -28.594 1.00 61.50 76 LYS A C 1
ATOM 652 O O . LYS A 1 76 ? -4.783 0.525 -29.267 1.00 61.50 76 LYS A O 1
ATOM 657 N N . ILE A 1 77 ? -3.570 0.105 -27.422 1.00 57.06 77 ILE A N 1
ATOM 658 C CA . ILE A 1 77 ? -4.499 -0.867 -26.822 1.00 57.06 77 ILE A CA 1
ATOM 659 C C . ILE A 1 77 ? -5.865 -0.222 -26.574 1.00 57.06 77 ILE A C 1
ATOM 661 O O . ILE A 1 77 ? -6.892 -0.776 -26.955 1.00 57.06 77 ILE A O 1
ATOM 665 N N . LEU A 1 78 ? -5.894 0.970 -25.983 1.00 60.56 78 LEU A N 1
ATOM 666 C CA . LEU A 1 78 ? -7.127 1.710 -25.728 1.00 60.56 78 LEU A CA 1
ATOM 667 C C . LEU A 1 78 ? -7.846 2.069 -27.041 1.00 60.56 78 LEU A C 1
ATOM 669 O O . LEU A 1 78 ? -9.054 1.876 -27.160 1.00 60.56 78 LEU A O 1
ATOM 673 N N . LYS A 1 79 ? -7.109 2.496 -28.071 1.00 64.62 79 LYS A N 1
ATOM 674 C CA . LYS A 1 79 ? -7.654 2.773 -29.408 1.00 64.62 79 LYS A CA 1
ATOM 675 C C . LYS A 1 79 ? -8.203 1.512 -30.084 1.00 64.62 79 LYS A C 1
ATOM 677 O O . LYS A 1 79 ? -9.293 1.552 -30.643 1.00 64.62 79 LYS A O 1
ATOM 682 N N . GLU A 1 80 ? -7.485 0.392 -30.008 1.00 67.56 80 GLU A N 1
ATOM 683 C CA . GLU A 1 80 ? -7.916 -0.914 -30.532 1.00 67.56 80 GLU A CA 1
ATOM 684 C C . GLU A 1 80 ? -9.182 -1.429 -29.837 1.00 67.56 80 GLU A C 1
ATOM 686 O O . GLU A 1 80 ? -10.010 -2.074 -30.475 1.00 67.56 80 GLU A O 1
ATOM 691 N N . ASN A 1 81 ? -9.372 -1.086 -28.561 1.00 61.41 81 ASN A N 1
ATOM 692 C CA . ASN A 1 81 ? -10.572 -1.410 -27.788 1.00 61.41 81 ASN A CA 1
ATOM 693 C C . ASN A 1 81 ? -11.677 -0.339 -27.893 1.00 61.41 81 ASN A C 1
ATOM 695 O O . ASN A 1 81 ? -12.670 -0.404 -27.175 1.00 61.41 81 ASN A O 1
ATOM 699 N N . GLY A 1 82 ? -11.533 0.631 -28.803 1.00 63.66 82 GLY A N 1
ATOM 700 C CA . GLY A 1 82 ? -12.573 1.613 -29.115 1.00 63.66 82 GLY A CA 1
ATOM 701 C C . GLY A 1 82 ? -12.708 2.762 -28.116 1.00 63.66 82 GLY A C 1
ATOM 702 O O . GLY A 1 82 ? -13.671 3.518 -28.210 1.00 63.66 82 GLY A O 1
ATOM 703 N N . PHE A 1 83 ? -11.758 2.929 -27.191 1.00 56.78 83 PHE A N 1
ATOM 704 C CA . PHE A 1 83 ? -11.765 4.046 -26.239 1.00 56.78 83 PHE A CA 1
ATOM 705 C C . PHE A 1 83 ? -11.416 5.391 -26.887 1.00 56.78 83 PHE A C 1
ATOM 707 O O . PHE A 1 83 ? -11.784 6.433 -26.356 1.00 56.78 83 PHE A O 1
ATOM 714 N N . PHE A 1 84 ? -10.756 5.375 -28.050 1.00 61.22 84 PHE A N 1
ATOM 715 C CA . PHE A 1 84 ? -10.420 6.573 -28.816 1.00 61.22 84 PHE A CA 1
ATOM 716 C C . PHE A 1 84 ? -10.935 6.451 -30.250 1.00 61.22 84 PHE A C 1
ATOM 718 O O . PHE A 1 84 ? -10.644 5.476 -30.946 1.00 61.22 84 PHE A O 1
ATOM 725 N N . GLU A 1 85 ? -11.671 7.456 -30.726 1.00 59.69 85 GLU A N 1
ATOM 726 C CA . GLU A 1 85 ? -12.088 7.512 -32.128 1.00 59.69 85 GLU A CA 1
ATOM 727 C C . GLU A 1 85 ? -10.865 7.621 -33.053 1.00 59.69 85 GLU A C 1
ATOM 729 O O . GLU A 1 85 ? -9.909 8.351 -32.782 1.00 59.69 85 GLU A O 1
ATOM 734 N N . ASN A 1 86 ? -10.897 6.909 -34.183 1.00 52.78 86 ASN A N 1
ATOM 735 C CA . ASN A 1 86 ? -9.860 6.976 -35.209 1.00 52.78 86 ASN A CA 1
ATOM 736 C C . ASN A 1 86 ? -9.778 8.386 -35.814 1.00 52.78 86 ASN A C 1
ATOM 738 O O . ASN A 1 86 ? -10.442 8.675 -36.806 1.00 52.78 86 ASN A O 1
ATOM 742 N N . GLN A 1 87 ? -8.932 9.253 -35.263 1.00 53.34 87 GLN A N 1
ATOM 743 C CA . GLN A 1 87 ? -8.496 10.460 -35.956 1.00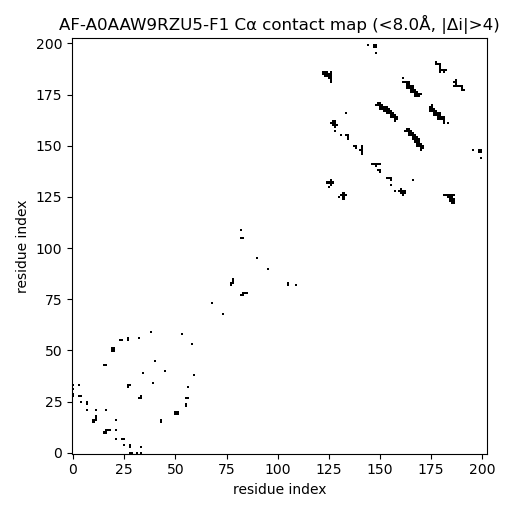 53.34 87 GLN A CA 1
ATOM 744 C C . GLN A 1 87 ? -6.986 10.406 -36.192 1.00 53.34 87 GLN A C 1
ATOM 746 O O . GLN A 1 87 ? -6.190 10.308 -35.259 1.00 53.34 87 GLN A O 1
ATOM 751 N N . GLU A 1 88 ? -6.589 10.432 -37.464 1.00 52.44 88 GLU A N 1
ATOM 752 C CA . GLU A 1 88 ? -5.236 10.814 -37.859 1.00 52.44 88 GLU A CA 1
ATOM 753 C C . GLU A 1 88 ? -5.100 12.316 -37.605 1.00 52.44 88 GLU A C 1
ATOM 755 O O . GLU A 1 88 ? -5.825 13.100 -38.216 1.00 52.44 88 GLU A O 1
ATOM 760 N N . TYR A 1 89 ? -4.223 12.743 -36.692 1.00 49.38 89 TYR A N 1
ATOM 761 C CA . TYR A 1 89 ? -4.057 14.175 -36.442 1.00 49.38 89 TYR A CA 1
ATOM 762 C C . TYR A 1 89 ? -2.621 14.565 -36.091 1.00 49.38 89 TYR A C 1
ATOM 764 O O . TYR A 1 89 ? -2.019 14.036 -35.160 1.00 49.38 89 TYR A O 1
ATOM 772 N N . ALA A 1 90 ? -2.094 15.541 -36.834 1.00 53.34 90 ALA A N 1
ATOM 773 C CA . ALA A 1 90 ? -0.829 16.220 -36.572 1.00 53.34 90 ALA A CA 1
ATOM 774 C C . ALA A 1 90 ? -1.122 17.532 -35.810 1.00 53.34 90 ALA A C 1
ATOM 776 O O . ALA A 1 90 ? -1.698 18.450 -36.399 1.00 53.34 90 ALA A O 1
ATOM 777 N N . PRO A 1 91 ? -0.806 17.652 -34.506 1.00 50.75 91 PRO A N 1
ATOM 778 C CA . PRO A 1 91 ? -1.370 18.726 -33.694 1.00 50.75 91 PRO A CA 1
ATOM 779 C C . PRO A 1 91 ? -0.562 20.031 -33.764 1.00 50.75 91 PRO A C 1
ATOM 781 O O . PRO A 1 91 ? 0.649 20.054 -33.543 1.00 50.75 91 PRO A O 1
ATOM 784 N N . SER A 1 92 ? -1.268 21.148 -33.963 1.00 54.66 92 SER A N 1
ATOM 785 C CA . SER A 1 92 ? -0.812 22.492 -33.572 1.00 54.66 92 SER A CA 1
ATOM 786 C C . SER A 1 92 ? -0.832 22.654 -32.036 1.00 54.66 92 SER A C 1
ATOM 788 O O . SER A 1 92 ? -1.410 21.830 -31.327 1.00 54.66 92 SER A O 1
ATOM 790 N N . GLN A 1 93 ? -0.245 23.722 -31.472 1.00 54.91 93 GLN A N 1
ATOM 791 C CA . GLN A 1 93 ? -0.267 23.951 -30.010 1.00 54.91 93 GLN A CA 1
ATOM 792 C C . GLN A 1 93 ? -1.683 24.054 -29.415 1.00 54.91 93 GLN A C 1
ATOM 794 O O . GLN A 1 93 ? -1.921 23.585 -28.304 1.00 54.91 93 GLN A O 1
ATOM 799 N N . GLU A 1 94 ? -2.630 24.631 -30.152 1.00 52.94 94 GLU A N 1
ATOM 800 C CA . GLU A 1 94 ? -4.035 24.732 -29.737 1.00 52.94 94 GLU A CA 1
ATOM 801 C C . GLU A 1 94 ? -4.704 23.347 -29.694 1.00 52.94 94 GLU A C 1
ATOM 803 O O . GLU A 1 94 ? -5.483 23.043 -28.790 1.00 52.94 94 GLU A O 1
ATOM 808 N N . SER A 1 95 ? -4.269 22.452 -30.587 1.00 59.75 95 SER A N 1
ATOM 809 C CA . SER A 1 95 ? -4.690 21.050 -30.618 1.00 59.75 95 SER A CA 1
ATOM 810 C C . SER A 1 95 ? -4.200 20.274 -29.389 1.00 59.75 95 SER A C 1
ATOM 812 O O . SER A 1 95 ? -4.913 19.402 -28.910 1.00 59.75 95 SER A O 1
ATOM 814 N N . ARG A 1 96 ? -3.036 20.611 -28.806 1.00 55.06 96 ARG A N 1
ATOM 815 C CA . ARG A 1 96 ? -2.522 19.933 -27.595 1.00 55.06 96 ARG A CA 1
ATOM 816 C C . ARG A 1 96 ? -3.387 20.170 -26.358 1.00 55.06 96 ARG A C 1
ATOM 818 O O . ARG A 1 96 ? -3.591 19.247 -25.582 1.00 55.06 96 ARG A O 1
ATOM 825 N N . LYS A 1 97 ? -3.920 21.382 -26.167 1.00 55.72 97 LYS A N 1
ATOM 826 C CA . LYS A 1 97 ? -4.830 21.668 -25.039 1.00 55.72 97 LYS A CA 1
ATOM 827 C C . LYS A 1 97 ? -6.141 20.898 -25.165 1.00 55.72 97 LYS A C 1
ATOM 829 O O . LYS A 1 97 ? -6.641 20.383 -24.170 1.00 55.72 97 LYS A O 1
ATOM 834 N N . ILE A 1 98 ? -6.670 20.811 -26.385 1.00 64.56 98 ILE A N 1
ATOM 835 C CA . ILE A 1 98 ? -7.881 20.041 -26.684 1.00 64.56 98 ILE A CA 1
ATOM 836 C C . ILE A 1 98 ? -7.617 18.543 -26.476 1.00 64.56 98 ILE A C 1
ATOM 838 O O . ILE A 1 98 ? -8.424 17.881 -25.835 1.00 64.56 98 ILE A O 1
ATOM 842 N N . LEU A 1 99 ? -6.467 18.034 -26.930 1.00 59.78 99 LEU A N 1
ATOM 843 C CA . LEU A 1 99 ? -6.056 16.641 -26.730 1.00 59.78 99 LEU A CA 1
ATOM 844 C C . LEU A 1 99 ? -5.871 16.293 -25.252 1.00 59.78 99 LEU A C 1
ATOM 846 O O . LEU A 1 99 ? -6.401 15.282 -24.819 1.00 59.78 99 LEU A O 1
ATOM 850 N N . ASN A 1 100 ? -5.210 17.142 -24.460 1.00 61.03 100 ASN A N 1
ATOM 851 C CA . ASN A 1 100 ? -5.067 16.907 -23.020 1.00 61.03 100 ASN A CA 1
ATOM 852 C C . ASN A 1 100 ? -6.422 16.895 -22.313 1.00 61.03 100 ASN A C 1
ATOM 854 O O . ASN A 1 100 ? -6.663 16.047 -21.463 1.00 61.03 100 ASN A O 1
ATOM 858 N N . LYS A 1 101 ? -7.319 17.823 -22.668 1.00 65.06 101 LYS A N 1
ATOM 859 C CA . LYS A 1 101 ? -8.671 17.838 -22.107 1.00 65.06 101 LYS A CA 1
ATOM 860 C C . LYS A 1 101 ? -9.424 16.551 -22.456 1.00 65.06 101 LYS A C 1
ATOM 862 O O . LYS A 1 101 ? -9.997 15.937 -21.564 1.00 65.06 101 LYS A O 1
ATOM 867 N N . ARG A 1 102 ? -9.374 16.132 -23.723 1.00 64.12 102 ARG A N 1
ATOM 868 C CA . ARG A 1 102 ? -10.026 14.911 -24.206 1.00 64.12 102 ARG A CA 1
ATOM 869 C C . ARG A 1 102 ? -9.444 13.659 -23.539 1.00 64.12 102 ARG A C 1
ATOM 871 O O . ARG A 1 102 ? -10.204 12.842 -23.045 1.00 64.12 102 ARG A O 1
ATOM 878 N N . PHE A 1 103 ? -8.120 13.578 -23.406 1.00 67.00 103 PHE A N 1
ATOM 879 C CA . PHE A 1 103 ? -7.435 12.499 -22.696 1.00 67.00 103 PHE A CA 1
ATOM 880 C C . PHE A 1 103 ? -7.866 12.402 -21.231 1.00 67.00 103 PHE A C 1
ATOM 882 O O . PHE A 1 103 ? -8.127 11.306 -20.746 1.00 67.00 103 PHE A O 1
ATOM 889 N N . VAL A 1 104 ? -7.980 13.532 -20.525 1.00 62.25 104 VAL A N 1
ATOM 890 C CA . VAL A 1 104 ? -8.492 13.549 -19.147 1.00 62.25 104 VAL A CA 1
ATOM 891 C C . VAL A 1 104 ? -9.938 13.056 -19.102 1.00 62.25 104 VAL A C 1
ATOM 893 O O . VAL A 1 104 ? -10.257 12.209 -18.276 1.00 62.25 104 VAL A O 1
ATOM 896 N N . GLU A 1 105 ? -10.806 13.535 -19.995 1.00 63.97 105 GLU A N 1
ATOM 897 C CA . GLU A 1 105 ? -12.212 13.109 -20.065 1.00 63.97 105 GLU A CA 1
ATOM 898 C C . GLU A 1 105 ? -12.349 11.605 -20.372 1.00 63.97 105 GLU A C 1
ATOM 900 O O . GLU A 1 105 ? -13.115 10.906 -19.710 1.00 63.97 105 GLU A O 1
ATOM 905 N N . GLU A 1 106 ? -11.566 11.084 -21.317 1.00 64.19 106 GLU A N 1
ATOM 906 C CA . GLU A 1 106 ? -11.553 9.670 -21.708 1.00 64.19 106 GLU A CA 1
ATOM 907 C C . GLU A 1 106 ? -10.939 8.785 -20.612 1.00 64.19 106 GLU A C 1
ATOM 909 O O . GLU A 1 106 ? -11.488 7.730 -20.302 1.00 64.19 106 GLU A O 1
ATOM 914 N N . THR A 1 107 ? -9.874 9.238 -19.944 1.00 65.12 107 THR A N 1
ATOM 915 C CA . THR A 1 107 ? -9.273 8.541 -18.792 1.00 65.12 107 THR A CA 1
ATOM 916 C C . THR A 1 107 ? -10.242 8.483 -17.615 1.00 65.12 107 THR A C 1
ATOM 918 O O . THR A 1 107 ? -10.405 7.429 -17.008 1.00 65.12 107 THR A O 1
ATOM 921 N N . VAL A 1 108 ? -10.942 9.583 -17.314 1.00 61.25 108 VAL A N 1
ATOM 922 C CA . VAL A 1 108 ? -12.002 9.598 -16.295 1.00 61.25 108 VAL A CA 1
ATOM 923 C C . VAL A 1 108 ? -13.142 8.664 -16.695 1.00 61.25 108 VAL A C 1
ATOM 925 O O . VAL A 1 108 ? -13.660 7.950 -15.842 1.00 61.25 108 VAL A O 1
ATOM 928 N N . SER A 1 109 ? -13.507 8.613 -17.980 1.00 64.62 109 SER A N 1
ATOM 929 C CA . SER A 1 109 ? -14.522 7.680 -18.472 1.00 64.62 109 SER A CA 1
ATOM 930 C C . SER A 1 109 ? -14.086 6.228 -18.274 1.00 64.62 109 SER A C 1
ATOM 932 O O . SER A 1 109 ? -14.870 5.438 -17.756 1.00 64.62 109 SER A O 1
ATOM 934 N N . ILE A 1 110 ? -12.845 5.874 -18.618 1.00 66.88 110 ILE A N 1
ATOM 935 C CA . ILE A 1 110 ? -12.281 4.533 -18.398 1.00 66.88 110 ILE A CA 1
ATOM 936 C C . ILE A 1 110 ? -12.277 4.194 -16.905 1.00 66.88 110 ILE A C 1
ATOM 938 O O . ILE A 1 110 ? -12.820 3.167 -16.511 1.00 66.88 110 ILE A O 1
ATOM 942 N N . ALA A 1 111 ? -11.749 5.087 -16.067 1.00 63.56 111 ALA A N 1
ATOM 943 C CA . ALA A 1 111 ? -11.714 4.904 -14.618 1.00 63.56 111 ALA A CA 1
ATOM 944 C C . ALA A 1 111 ? -13.122 4.792 -14.003 1.00 63.56 111 ALA A C 1
ATOM 946 O O . ALA A 1 111 ? -13.310 4.127 -12.991 1.00 63.56 111 ALA A O 1
ATOM 947 N N . SER A 1 112 ? -14.132 5.422 -14.612 1.00 58.12 112 SER A N 1
ATOM 948 C CA . SER A 1 112 ? -15.529 5.316 -14.173 1.00 58.12 112 SER A CA 1
ATOM 949 C C . SER A 1 112 ? -16.198 3.989 -14.549 1.00 58.12 112 SER A C 1
ATOM 951 O O . SER A 1 112 ? -17.184 3.618 -13.916 1.00 58.12 112 SER A O 1
ATOM 953 N N . LEU A 1 113 ? -15.669 3.292 -15.562 1.00 64.31 113 LEU A N 1
ATOM 954 C CA . LEU A 1 113 ? -16.110 1.959 -15.987 1.00 64.31 113 LEU A CA 1
ATOM 955 C C . LEU A 1 113 ? -15.410 0.836 -15.213 1.00 64.31 113 LEU A C 1
ATOM 957 O O . LEU A 1 113 ? -15.858 -0.310 -15.267 1.00 64.31 113 LEU A O 1
ATOM 961 N N . ASP A 1 114 ? -14.324 1.155 -14.509 1.00 65.56 114 ASP A N 1
ATOM 962 C CA . ASP A 1 114 ? -13.663 0.222 -13.613 1.00 65.56 114 ASP A CA 1
ATOM 963 C C . ASP A 1 114 ? -14.520 0.010 -12.357 1.00 65.56 114 ASP A C 1
ATOM 965 O O . ASP A 1 114 ? -14.595 0.843 -11.447 1.00 65.56 114 ASP A O 1
ATOM 969 N N . ASN A 1 115 ? -15.208 -1.131 -12.333 1.00 59.16 115 ASN A N 1
ATOM 970 C CA . ASN A 1 115 ? -16.005 -1.562 -11.189 1.00 59.16 115 ASN A CA 1
ATOM 971 C C . ASN A 1 115 ? -15.130 -2.125 -10.053 1.00 59.16 115 ASN A C 1
ATOM 973 O O . ASN A 1 115 ? -15.634 -2.345 -8.955 1.00 59.16 115 ASN A O 1
ATOM 977 N N . SER A 1 116 ? -13.834 -2.340 -10.295 1.00 57.47 116 SER A N 1
ATOM 978 C CA . SER A 1 116 ? -12.833 -2.743 -9.307 1.00 57.47 116 SER A CA 1
ATOM 979 C C . SER A 1 116 ? -11.974 -1.546 -8.914 1.00 57.47 116 SER A C 1
ATOM 981 O O . SER A 1 116 ? -10.829 -1.396 -9.325 1.00 57.47 116 SER A O 1
ATOM 983 N N . LYS A 1 117 ? -12.524 -0.661 -8.084 1.00 62.75 117 LYS A N 1
ATOM 984 C CA . LYS A 1 117 ? -11.753 0.469 -7.556 1.00 62.75 117 LYS A CA 1
ATOM 985 C C . LYS A 1 117 ? -10.743 -0.042 -6.532 1.00 62.75 117 LYS A C 1
ATOM 987 O O . LYS A 1 117 ? -11.132 -0.475 -5.452 1.00 62.75 117 LYS A O 1
ATOM 992 N N . MET A 1 118 ? -9.459 0.028 -6.867 1.00 62.12 118 MET A N 1
ATOM 993 C CA . MET A 1 118 ? -8.369 -0.237 -5.933 1.00 62.12 118 MET A 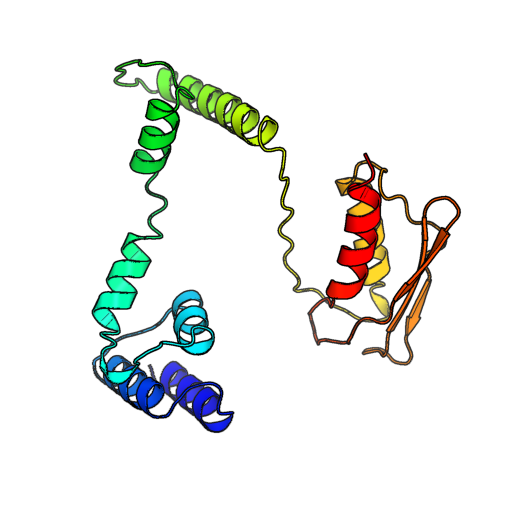CA 1
ATOM 994 C C . MET A 1 118 ? -7.868 1.086 -5.358 1.00 62.12 118 MET A C 1
ATOM 996 O O . MET A 1 118 ? -7.490 1.988 -6.104 1.00 62.12 118 MET A O 1
ATOM 1000 N N . MET A 1 119 ? -7.859 1.203 -4.034 1.00 65.38 119 MET A N 1
ATOM 1001 C CA . MET A 1 119 ? -7.124 2.268 -3.359 1.00 65.38 119 MET A CA 1
ATOM 1002 C C . MET A 1 119 ? -5.736 1.743 -3.008 1.00 65.38 119 MET A C 1
ATOM 1004 O O . MET A 1 119 ? -5.610 0.669 -2.424 1.00 65.38 119 MET A O 1
ATOM 1008 N N . HIS A 1 120 ? -4.711 2.490 -3.402 1.00 66.94 120 HIS A N 1
ATOM 1009 C CA . HIS A 1 120 ? -3.330 2.233 -3.023 1.00 66.94 120 HIS A CA 1
ATOM 1010 C C . HIS A 1 120 ? -2.929 3.288 -1.995 1.00 66.94 120 HIS A C 1
ATOM 1012 O O . HIS A 1 120 ? -2.970 4.481 -2.302 1.00 66.94 120 HIS A O 1
ATOM 1018 N N . PHE A 1 121 ? -2.577 2.847 -0.792 1.00 68.69 121 PHE A N 1
ATOM 1019 C CA . PHE A 1 121 ? -2.100 3.712 0.279 1.00 68.69 121 PHE A CA 1
ATOM 1020 C C . PHE A 1 121 ? -0.612 3.486 0.472 1.00 68.69 121 PHE A C 1
ATOM 1022 O O . PHE A 1 121 ? -0.154 2.344 0.447 1.00 68.69 121 PHE A O 1
ATOM 1029 N N . ASP A 1 122 ? 0.116 4.579 0.671 1.00 79.75 122 ASP A N 1
ATOM 1030 C CA . ASP A 1 122 ? 1.405 4.492 1.334 1.00 79.75 122 ASP A CA 1
ATOM 1031 C C . ASP A 1 122 ? 1.149 4.088 2.791 1.00 79.75 122 ASP A C 1
ATOM 1033 O O . ASP A 1 122 ? 0.272 4.658 3.445 1.00 79.75 122 ASP A O 1
ATOM 1037 N N . LEU A 1 123 ? 1.826 3.037 3.249 1.00 84.44 123 LEU A N 1
ATOM 1038 C CA . LEU A 1 123 ? 1.654 2.504 4.600 1.00 84.44 123 LEU A CA 1
ATOM 1039 C C . LEU A 1 123 ? 2.682 3.070 5.579 1.00 84.44 123 LEU A C 1
ATOM 1041 O O . LEU A 1 123 ? 2.589 2.752 6.767 1.00 84.44 123 LEU A O 1
ATOM 1045 N N . GLU A 1 124 ? 3.631 3.875 5.099 1.00 87.94 124 GLU A N 1
ATOM 1046 C CA . GLU A 1 124 ? 4.568 4.600 5.948 1.00 87.94 124 GLU A CA 1
ATOM 1047 C C . GLU A 1 124 ? 3.816 5.671 6.753 1.00 87.94 124 GLU A C 1
ATOM 1049 O O . GLU A 1 124 ? 2.985 6.423 6.232 1.00 87.94 124 GLU A O 1
ATOM 1054 N N . GLY A 1 125 ? 4.088 5.746 8.051 1.00 83.56 125 GLY A N 1
ATOM 1055 C CA . GLY A 1 125 ? 3.542 6.791 8.903 1.00 83.56 125 GLY A CA 1
ATOM 1056 C C . GLY A 1 125 ? 3.963 6.652 10.355 1.00 83.56 125 GLY A C 1
ATOM 1057 O O . GLY A 1 125 ? 4.158 5.545 10.843 1.00 83.56 125 GLY A O 1
ATOM 1058 N N . ASP A 1 126 ? 4.031 7.781 11.062 1.00 85.69 126 ASP A N 1
ATOM 1059 C CA . ASP A 1 126 ? 4.417 7.860 12.475 1.00 85.69 126 ASP A CA 1
ATOM 1060 C C . ASP A 1 126 ? 3.368 7.168 13.380 1.00 85.69 126 ASP A C 1
ATOM 1062 O O . ASP A 1 126 ? 2.503 7.812 13.997 1.00 85.69 126 ASP A O 1
ATOM 1066 N N . VAL A 1 127 ? 3.392 5.835 13.437 1.00 86.81 127 VAL A N 1
ATOM 1067 C CA . VAL A 1 127 ? 2.458 5.010 14.210 1.00 86.81 127 VAL A CA 1
ATOM 1068 C C . VAL A 1 127 ? 2.847 5.064 15.683 1.00 86.81 127 VAL A C 1
ATOM 1070 O O . VAL A 1 127 ? 3.625 4.260 16.173 1.00 86.81 127 VAL A O 1
ATOM 1073 N N . MET A 1 128 ? 2.284 6.009 16.431 1.00 87.88 128 MET A N 1
ATOM 1074 C CA . MET A 1 128 ? 2.547 6.146 17.867 1.00 87.88 128 MET A CA 1
ATOM 1075 C C . MET A 1 128 ? 1.319 6.635 18.626 1.00 87.88 128 MET A C 1
ATOM 1077 O O . MET A 1 128 ? 0.420 7.271 18.069 1.00 87.88 128 MET A O 1
ATOM 1081 N N . LYS A 1 129 ? 1.295 6.359 19.933 1.00 86.50 129 LYS A N 1
ATOM 1082 C CA . LYS A 1 129 ? 0.171 6.685 20.822 1.00 86.50 129 LYS A CA 1
ATOM 1083 C C . LYS A 1 129 ? -0.281 8.142 20.730 1.00 86.50 129 LYS A C 1
ATOM 1085 O O . LYS A 1 129 ? -1.471 8.425 20.819 1.00 86.50 129 LYS A O 1
ATOM 1090 N N . GLU A 1 130 ? 0.660 9.068 20.619 1.00 87.75 130 GLU A N 1
ATOM 1091 C CA . GLU A 1 130 ? 0.398 10.505 20.601 1.00 87.75 130 GLU A CA 1
ATOM 1092 C C . GLU A 1 130 ? -0.275 10.966 19.300 1.00 87.75 130 GLU A C 1
ATOM 1094 O O . GLU A 1 130 ? -0.971 11.983 19.308 1.00 87.75 130 GLU A O 1
ATOM 1099 N N . ASN A 1 131 ? -0.112 10.204 18.216 1.00 88.25 131 ASN A N 1
ATOM 1100 C CA . ASN A 1 131 ? -0.579 10.573 16.884 1.00 88.25 131 ASN A CA 1
ATOM 1101 C C . ASN A 1 131 ? -1.992 10.062 16.575 1.00 88.25 131 ASN A C 1
ATOM 1103 O O . ASN A 1 131 ? -2.625 10.581 15.660 1.00 88.25 131 ASN A O 1
ATOM 1107 N N . ASN A 1 132 ? -2.522 9.110 17.357 1.00 87.50 132 ASN A N 1
ATOM 1108 C CA . ASN A 1 132 ? -3.824 8.466 17.108 1.00 87.50 132 ASN A CA 1
ATOM 1109 C C . ASN A 1 132 ? -3.944 7.963 15.658 1.00 87.50 132 ASN A C 1
ATOM 1111 O O . ASN A 1 132 ? -4.937 8.207 14.968 1.00 87.50 132 ASN A O 1
ATOM 1115 N N . SER A 1 133 ? -2.879 7.32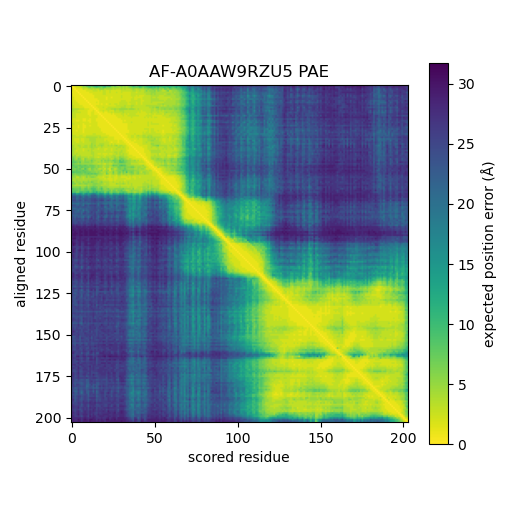1 15.177 1.00 89.69 133 SER A N 1
ATOM 1116 C CA . SER A 1 133 ? -2.681 7.013 13.761 1.00 89.69 133 SER A CA 1
ATOM 1117 C C . SER A 1 133 ? -3.828 6.166 13.192 1.00 89.69 133 SER A C 1
ATOM 1119 O O . SER A 1 133 ? -4.298 6.416 12.084 1.00 89.69 133 SER A O 1
ATOM 1121 N N . TYR A 1 134 ? -4.365 5.210 13.961 1.00 91.69 134 TYR A N 1
ATOM 1122 C CA . TYR A 1 134 ? -5.475 4.370 13.492 1.00 91.69 134 TYR A CA 1
ATOM 1123 C C . TYR A 1 134 ? -6.818 5.109 13.457 1.00 91.69 134 TYR A C 1
ATOM 1125 O O . TYR A 1 134 ? -7.658 4.805 12.619 1.00 91.69 134 TYR A O 1
ATOM 1133 N N . THR A 1 135 ? -7.035 6.085 14.330 1.00 92.75 135 THR A N 1
ATOM 1134 C CA . THR A 1 135 ? -8.229 6.930 14.372 1.00 92.75 135 THR A CA 1
ATOM 1135 C C . THR A 1 135 ? -8.242 7.817 13.146 1.00 92.75 135 THR A C 1
ATOM 1137 O O . THR A 1 135 ? -9.236 7.820 12.428 1.00 92.75 135 THR A O 1
ATOM 1140 N N . VAL A 1 136 ? -7.112 8.472 12.857 1.00 91.38 136 VAL A N 1
ATOM 1141 C CA . VAL A 1 136 ? -6.935 9.275 11.640 1.00 91.38 136 VAL A CA 1
ATOM 1142 C C . VAL A 1 136 ? -7.194 8.420 10.401 1.00 91.38 136 VAL A C 1
ATOM 1144 O O . VAL A 1 136 ? -8.018 8.791 9.572 1.00 91.38 136 VAL A O 1
ATOM 1147 N N . PHE A 1 137 ? -6.586 7.232 10.317 1.00 91.00 137 PHE A N 1
ATOM 1148 C CA . PHE A 1 137 ? -6.834 6.300 9.215 1.00 91.00 137 PHE A CA 1
ATOM 1149 C C . PHE A 1 137 ? -8.327 5.951 9.062 1.00 91.00 137 PHE A C 1
ATOM 1151 O O . PHE A 1 137 ? -8.870 6.014 7.961 1.00 91.00 137 PHE A O 1
ATOM 1158 N N . LEU A 1 138 ? -9.023 5.595 10.148 1.00 92.75 138 LEU A N 1
ATOM 1159 C CA . LEU A 1 138 ? -10.443 5.228 10.093 1.00 92.75 138 LEU A CA 1
ATOM 1160 C C . LEU A 1 138 ? -11.336 6.405 9.659 1.00 92.75 138 LEU A C 1
ATOM 1162 O O . LEU A 1 138 ? -12.270 6.200 8.882 1.00 92.75 138 LEU A O 1
ATOM 1166 N N . GLU A 1 139 ? -11.037 7.624 10.108 1.00 91.94 139 GLU A N 1
ATOM 1167 C CA . GLU A 1 139 ? -11.723 8.849 9.677 1.00 91.94 139 GLU A CA 1
ATOM 1168 C C . GLU A 1 139 ? -11.464 9.157 8.191 1.00 91.94 139 GLU A C 1
ATOM 1170 O O . GLU A 1 139 ? -12.380 9.521 7.452 1.00 91.94 139 GLU A O 1
ATOM 1175 N N . GLU A 1 140 ? -10.242 8.947 7.700 1.00 89.81 140 GLU A N 1
ATOM 1176 C CA . GLU A 1 140 ? -9.931 9.081 6.274 1.00 89.81 140 GLU A CA 1
ATOM 1177 C C . GLU A 1 140 ? -10.713 8.069 5.427 1.00 89.81 140 GLU A C 1
ATOM 1179 O O . GLU A 1 140 ? -11.254 8.416 4.371 1.00 89.81 140 GLU A O 1
ATOM 1184 N N . MET A 1 141 ? -10.853 6.828 5.905 1.00 88.94 141 MET A N 1
ATOM 1185 C CA . MET A 1 141 ? -11.640 5.802 5.216 1.00 88.94 141 MET A CA 1
ATOM 1186 C C . MET A 1 141 ? -13.123 6.172 5.117 1.00 88.94 141 MET A C 1
ATOM 1188 O O . MET A 1 141 ? -13.768 5.843 4.116 1.00 88.94 141 MET A O 1
ATOM 1192 N N . GLU A 1 142 ? -13.678 6.905 6.081 1.00 90.44 142 GLU A N 1
ATOM 1193 C CA . GLU A 1 142 ? -15.036 7.445 5.957 1.00 90.44 142 GLU A CA 1
ATOM 1194 C C . GLU A 1 142 ? -15.162 8.401 4.771 1.00 90.44 142 GLU A C 1
ATOM 1196 O O . GLU A 1 142 ? -16.079 8.280 3.949 1.00 90.44 142 GLU A O 1
ATOM 1201 N N . VAL A 1 143 ? -14.201 9.315 4.631 1.00 86.81 143 VAL A N 1
ATOM 1202 C CA . VAL A 1 143 ? -14.166 10.266 3.517 1.00 86.81 143 VAL A CA 1
ATOM 1203 C C . VAL A 1 143 ? -14.043 9.527 2.185 1.00 86.81 143 VAL A C 1
ATOM 1205 O O . VAL A 1 143 ? -14.805 9.802 1.251 1.00 86.81 143 VAL A O 1
ATOM 1208 N N . PHE A 1 144 ? -13.135 8.552 2.090 1.00 81.25 144 PHE A N 1
ATOM 1209 C CA . PHE A 1 144 ? -12.904 7.809 0.848 1.00 81.25 144 PHE A CA 1
ATOM 1210 C C . PHE A 1 144 ? -14.089 6.944 0.433 1.00 81.25 144 PHE A C 1
ATOM 1212 O O . PHE A 1 144 ? -14.435 6.876 -0.750 1.00 81.25 144 PHE A O 1
ATOM 1219 N N . THR A 1 145 ? -14.758 6.329 1.402 1.00 82.00 145 THR A N 1
ATOM 1220 C CA . THR A 1 145 ? -15.960 5.527 1.154 1.00 82.00 145 THR A CA 1
ATOM 1221 C C . THR A 1 145 ? -17.226 6.376 1.024 1.00 82.00 145 THR A C 1
ATOM 1223 O O . THR A 1 145 ? -18.307 5.830 0.808 1.00 82.00 145 THR A O 1
ATOM 1226 N N . LYS A 1 146 ? -17.117 7.711 1.112 1.00 83.44 146 LYS A N 1
ATOM 1227 C CA . LYS A 1 146 ? -18.239 8.661 1.052 1.00 83.44 146 LYS A CA 1
ATOM 1228 C C . LYS A 1 146 ? -19.329 8.346 2.084 1.00 83.44 146 LYS A C 1
ATOM 1230 O O . LYS A 1 146 ? -20.518 8.459 1.782 1.00 83.44 146 LYS A O 1
ATOM 1235 N N . GLY A 1 147 ? -18.915 7.936 3.281 1.00 84.94 147 GLY A N 1
ATOM 1236 C CA . GLY A 1 147 ? -19.803 7.597 4.391 1.00 84.94 147 GLY A CA 1
ATOM 1237 C C . GLY A 1 147 ? -20.454 6.214 4.311 1.00 84.94 147 GLY A C 1
ATOM 1238 O O . GLY A 1 147 ? -21.311 5.922 5.139 1.00 84.94 147 GLY A O 1
ATOM 1239 N N . ILE A 1 148 ? -20.085 5.354 3.346 1.00 84.75 148 ILE A N 1
ATOM 1240 C CA . ILE A 1 148 ? -20.496 3.933 3.370 1.00 84.75 148 ILE A CA 1
ATOM 1241 C C . ILE A 1 148 ? -19.883 3.244 4.592 1.00 84.75 148 ILE A C 1
ATOM 1243 O O . ILE A 1 148 ? -20.566 2.514 5.305 1.00 84.75 148 ILE A O 1
ATOM 1247 N N . PHE A 1 149 ? -18.603 3.508 4.845 1.00 89.75 149 PHE A N 1
ATOM 1248 C CA . PHE A 1 149 ? -17.966 3.244 6.122 1.00 89.75 149 PHE A CA 1
ATOM 1249 C C . PHE A 1 149 ? -18.052 4.532 6.942 1.00 89.75 149 PHE A C 1
ATOM 1251 O O . PHE A 1 149 ? -17.567 5.561 6.493 1.00 89.75 149 PHE A O 1
ATOM 1258 N N . SER A 1 150 ? -18.706 4.509 8.101 1.00 92.88 150 SER A N 1
ATOM 1259 C CA . SER A 1 150 ? -18.854 5.691 8.964 1.00 92.88 150 SER A CA 1
ATOM 1260 C C . SER A 1 150 ? -18.594 5.266 10.411 1.00 92.88 150 SER A C 1
ATOM 1262 O O . SER A 1 150 ? -19.521 4.882 11.134 1.00 92.88 150 SER A O 1
ATOM 1264 N N . PRO A 1 151 ? -17.310 5.195 10.807 1.00 94.38 151 PRO A N 1
ATOM 1265 C CA . PRO A 1 151 ? -16.918 4.755 12.127 1.00 94.38 151 PRO A CA 1
ATOM 1266 C C . PRO A 1 151 ? -17.245 5.837 13.158 1.00 94.38 151 PRO A C 1
ATOM 1268 O O . PRO A 1 151 ? -17.000 7.024 12.978 1.00 94.38 151 PRO A O 1
ATOM 1271 N N . THR A 1 152 ? -17.775 5.412 14.293 1.00 95.75 152 THR A N 1
ATOM 1272 C CA . THR A 1 152 ? -18.074 6.263 15.443 1.00 95.75 152 THR A CA 1
ATOM 1273 C C . THR A 1 152 ? -17.506 5.632 16.705 1.00 95.75 152 THR A C 1
ATOM 1275 O O . THR A 1 152 ? -17.175 4.447 16.723 1.00 95.75 152 THR A O 1
ATOM 1278 N N . ASN A 1 153 ? -17.380 6.417 17.779 1.00 95.88 153 ASN A N 1
ATOM 1279 C CA . ASN A 1 153 ? -16.826 5.952 19.057 1.00 95.88 153 ASN A CA 1
ATOM 1280 C C . ASN A 1 153 ? -15.466 5.243 18.897 1.00 95.88 153 ASN A C 1
ATOM 1282 O O . ASN A 1 153 ? -15.244 4.189 19.492 1.00 95.88 153 ASN A O 1
ATOM 1286 N N . ILE A 1 154 ? -14.579 5.806 18.070 1.00 95.56 154 ILE A N 1
ATOM 1287 C CA . ILE A 1 154 ? -13.250 5.244 17.832 1.00 95.56 154 ILE A CA 1
ATOM 1288 C C . ILE A 1 154 ? -12.420 5.373 19.111 1.00 95.56 154 ILE A C 1
ATOM 1290 O O . ILE A 1 154 ? -12.320 6.447 19.708 1.00 95.56 154 ILE A O 1
ATOM 1294 N N . ILE A 1 155 ? -11.850 4.260 19.557 1.00 93.94 155 ILE A N 1
ATOM 1295 C CA . ILE A 1 155 ? -11.021 4.177 20.751 1.00 93.94 155 ILE A CA 1
ATOM 1296 C C . ILE A 1 155 ? -9.752 3.413 20.401 1.00 93.94 155 ILE A C 1
ATOM 1298 O O . ILE A 1 155 ? -9.791 2.212 20.134 1.00 93.94 155 ILE A O 1
ATOM 1302 N N . GLU A 1 156 ? -8.617 4.093 20.521 1.00 92.25 156 GLU A N 1
ATOM 1303 C CA . GLU A 1 156 ? -7.299 3.472 20.501 1.00 92.25 156 GLU A CA 1
ATOM 1304 C C . GLU A 1 156 ? -6.752 3.295 21.915 1.00 92.25 156 GLU A C 1
ATOM 1306 O O .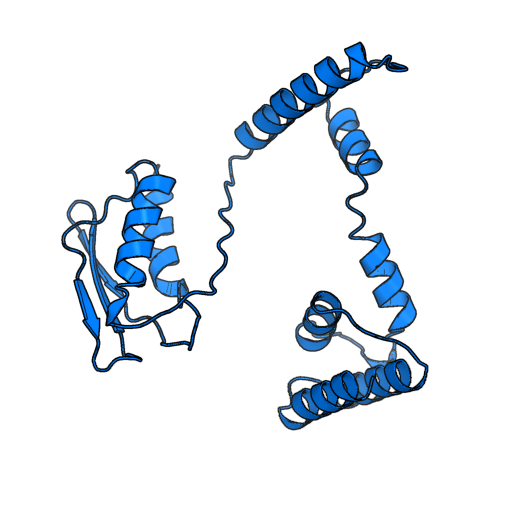 GLU A 1 156 ? -6.577 4.246 22.682 1.00 92.25 156 GLU A O 1
ATOM 1311 N N . LYS A 1 157 ? -6.442 2.052 22.272 1.00 92.12 157 LYS A N 1
ATOM 1312 C CA . LYS A 1 157 ? -5.810 1.706 23.543 1.00 92.12 157 LYS A CA 1
ATOM 1313 C C . LYS A 1 157 ? -4.385 1.270 23.285 1.00 92.12 157 LYS A C 1
ATOM 1315 O O . LYS A 1 157 ? -4.130 0.228 22.691 1.00 92.12 157 LYS A O 1
ATOM 1320 N N . TRP A 1 158 ? -3.471 2.054 23.829 1.00 92.00 158 TRP A N 1
ATOM 1321 C CA . TRP A 1 158 ? -2.040 1.835 23.725 1.00 92.00 158 TRP A CA 1
ATOM 1322 C C . TRP A 1 158 ? -1.475 1.384 25.065 1.00 92.00 158 TRP A C 1
ATOM 1324 O O . TRP A 1 158 ? -1.667 2.051 26.090 1.00 92.00 158 TRP A O 1
ATOM 1334 N N . LYS A 1 159 ? -0.754 0.260 25.0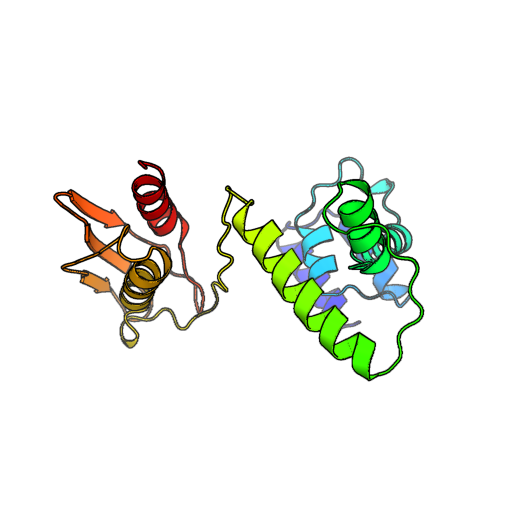70 1.00 88.75 159 LYS A N 1
ATOM 1335 C CA . LYS A 1 159 ? -0.061 -0.225 26.273 1.00 88.75 159 LYS A CA 1
ATOM 1336 C C . LYS A 1 159 ? 1.228 0.558 26.559 1.00 88.75 159 LYS A C 1
ATOM 1338 O O . LYS A 1 159 ? 1.588 0.714 27.725 1.00 88.75 159 LYS A O 1
ATOM 1343 N N . SER A 1 160 ? 1.896 1.053 25.521 1.00 87.31 160 SER A N 1
ATOM 1344 C CA . SER A 1 160 ? 3.063 1.946 25.578 1.00 87.31 160 SER A CA 1
ATOM 1345 C C . SER A 1 160 ? 3.034 2.932 24.398 1.00 87.31 160 SER A C 1
ATOM 1347 O O . SER A 1 160 ? 2.051 2.930 23.660 1.00 87.31 160 SER A O 1
ATOM 1349 N N . SER A 1 161 ? 4.056 3.776 24.227 1.00 83.94 161 SER A N 1
ATOM 1350 C CA . SER A 1 161 ? 4.187 4.665 23.055 1.00 83.94 161 SER A CA 1
ATOM 1351 C C . SER A 1 161 ? 4.245 3.893 21.731 1.00 83.94 161 SER A C 1
ATOM 1353 O O . SER A 1 161 ? 3.733 4.371 20.728 1.00 83.94 161 SER A O 1
ATOM 1355 N N . GLU A 1 162 ? 4.775 2.670 21.775 1.00 81.00 162 GLU A N 1
ATOM 1356 C CA . GLU A 1 162 ? 5.070 1.784 20.636 1.00 81.00 162 GLU A CA 1
ATOM 1357 C C . GLU A 1 162 ? 4.175 0.522 20.674 1.00 81.00 162 GLU A C 1
ATOM 1359 O O . GLU A 1 162 ? 4.535 -0.580 20.271 1.00 81.00 162 GLU A O 1
ATOM 1364 N N . GLY A 1 163 ? 2.987 0.641 21.274 1.00 79.69 163 GLY A N 1
ATOM 1365 C CA . GLY A 1 163 ? 2.013 -0.450 21.383 1.00 79.69 163 GLY A CA 1
ATOM 1366 C C . GLY A 1 163 ? 2.285 -1.439 22.532 1.00 79.69 163 GLY A C 1
ATOM 1367 O O . GLY A 1 163 ? 3.005 -1.123 23.486 1.00 79.69 163 GLY A O 1
ATOM 1368 N N . PRO A 1 164 ? 1.662 -2.635 22.552 1.00 76.81 164 PRO A N 1
ATOM 1369 C CA . PRO A 1 164 ? 0.540 -3.099 21.733 1.00 76.81 164 PRO A CA 1
ATOM 1370 C C . PRO A 1 164 ? -0.635 -2.127 21.643 1.00 76.81 164 PRO A C 1
ATOM 1372 O O . PRO A 1 164 ? -0.884 -1.359 22.581 1.00 76.81 164 PRO A O 1
ATOM 1375 N N . ILE A 1 165 ? -1.357 -2.230 20.530 1.00 89.56 165 ILE A N 1
ATOM 1376 C CA . ILE A 1 165 ? -2.462 -1.358 20.141 1.00 89.56 165 ILE A CA 1
ATOM 1377 C C . ILE A 1 165 ? -3.734 -2.203 20.089 1.00 89.56 165 ILE A C 1
ATOM 1379 O O . ILE A 1 165 ? -3.743 -3.321 19.573 1.00 89.56 165 ILE A O 1
ATOM 1383 N N . GLU A 1 166 ? -4.817 -1.688 20.647 1.00 93.00 166 GLU A N 1
ATOM 1384 C CA . GLU A 1 166 ? -6.153 -2.238 20.465 1.00 93.00 166 GLU A CA 1
ATOM 1385 C C . GLU A 1 166 ? -7.062 -1.117 19.988 1.00 93.00 166 GLU A C 1
ATOM 1387 O O . GLU A 1 166 ? -7.188 -0.095 20.663 1.00 93.00 166 GLU A O 1
ATOM 1392 N N . VAL A 1 167 ? -7.684 -1.316 18.832 1.00 93.75 167 VAL A N 1
ATOM 1393 C CA . VAL A 1 167 ? -8.566 -0.331 18.213 1.00 93.75 167 VAL A CA 1
ATOM 1394 C C . VAL A 1 167 ? -9.983 -0.872 18.247 1.00 93.75 167 VAL A C 1
ATOM 1396 O O . VAL A 1 167 ? -10.227 -2.040 17.936 1.00 93.75 167 VAL A O 1
ATOM 1399 N N . GLN A 1 168 ? -10.914 -0.029 18.674 1.00 95.25 168 GLN A N 1
ATOM 1400 C CA . GLN A 1 168 ? -12.335 -0.338 18.756 1.00 95.25 168 GLN A CA 1
ATOM 1401 C C . GLN A 1 168 ? -13.120 0.797 18.107 1.00 95.25 168 GLN A C 1
ATOM 1403 O O . GLN A 1 168 ? -12.764 1.957 18.287 1.00 95.25 168 GLN A O 1
ATOM 1408 N N . PHE A 1 169 ? -14.175 0.478 17.368 1.00 95.12 169 PHE A N 1
ATOM 1409 C CA . PHE A 1 169 ? -15.089 1.469 16.802 1.00 95.12 169 PHE A CA 1
ATOM 1410 C C . PHE A 1 169 ? -16.465 0.841 16.559 1.00 95.12 169 PHE A C 1
ATOM 1412 O O . PHE A 1 169 ? -16.627 -0.378 16.593 1.00 95.12 169 PHE A O 1
ATOM 1419 N N . VAL A 1 170 ? -17.462 1.680 16.305 1.00 93.81 170 VAL A N 1
ATOM 1420 C CA . VAL A 1 170 ? -18.825 1.282 15.942 1.00 93.81 170 VAL A CA 1
ATOM 1421 C C . VAL A 1 170 ? -19.095 1.719 14.513 1.00 93.81 170 VAL A C 1
ATOM 1423 O O . VAL A 1 170 ? -18.838 2.872 14.180 1.00 93.81 170 VAL A O 1
ATOM 1426 N N . CYS A 1 171 ? -19.637 0.842 13.675 1.00 91.81 171 CYS A N 1
ATOM 1427 C CA . CYS A 1 171 ? -20.095 1.211 12.335 1.00 91.81 171 CYS A CA 1
ATOM 1428 C C . CYS A 1 171 ? -21.501 0.647 12.123 1.00 91.81 171 CYS A C 1
ATOM 1430 O O . CYS A 1 171 ? -21.707 -0.566 12.170 1.00 91.81 171 CYS A O 1
ATOM 1432 N N . GLY A 1 172 ? -22.484 1.532 11.946 1.00 88.75 172 GLY A N 1
ATOM 1433 C CA . GLY A 1 172 ? -23.895 1.146 11.979 1.00 88.75 172 GLY A CA 1
ATOM 1434 C C . GLY A 1 172 ? -24.322 0.659 13.369 1.00 88.75 172 GLY A C 1
ATOM 1435 O O . GLY A 1 172 ? -24.193 1.392 14.347 1.00 88.75 172 GLY A O 1
ATOM 1436 N N . GLU A 1 173 ? -24.855 -0.562 13.445 1.00 89.62 173 GLU A N 1
ATOM 1437 C CA . GLU A 1 173 ? -25.288 -1.199 14.702 1.00 89.62 173 GLU A CA 1
ATOM 1438 C C . GLU A 1 173 ? -24.223 -2.135 15.302 1.00 89.62 173 GLU A C 1
ATOM 1440 O O . GLU A 1 173 ? -24.404 -2.639 16.411 1.00 89.62 173 GLU A O 1
ATOM 1445 N N . ASP A 1 174 ? -23.114 -2.352 14.591 1.00 90.94 174 ASP A N 1
ATOM 1446 C CA . ASP A 1 174 ? -22.106 -3.345 14.947 1.00 90.94 174 ASP A CA 1
ATOM 1447 C C . ASP A 1 174 ? -20.881 -2.713 15.622 1.00 90.94 174 ASP A C 1
ATOM 1449 O O . ASP A 1 174 ? -20.389 -1.648 15.230 1.00 90.94 174 ASP A O 1
ATOM 1453 N N . GLU A 1 175 ? -20.355 -3.418 16.625 1.00 93.06 175 GLU A N 1
ATOM 1454 C CA . GLU A 1 175 ? -19.090 -3.098 17.287 1.00 93.06 175 GLU A CA 1
ATOM 1455 C C . GLU A 1 175 ? -17.941 -3.896 16.666 1.00 93.06 175 GLU A C 1
ATOM 1457 O O . GLU A 1 175 ? -17.981 -5.126 16.578 1.00 93.06 175 GLU A O 1
ATOM 1462 N N . TYR A 1 176 ? -16.871 -3.194 16.308 1.00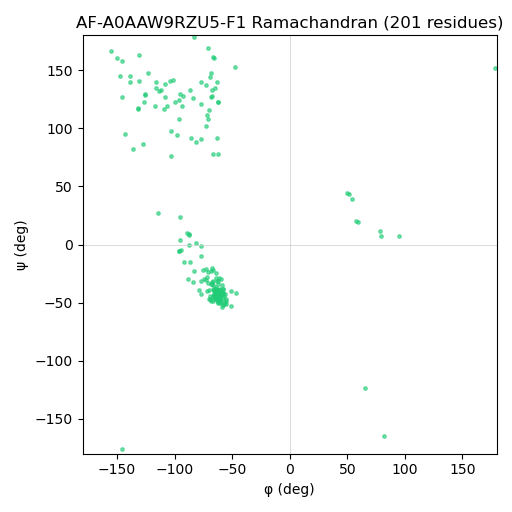 92.56 176 TYR A N 1
ATOM 1463 C CA . TYR A 1 176 ? -15.675 -3.765 15.710 1.00 92.56 176 TYR A CA 1
ATOM 1464 C C . TYR A 1 176 ? -14.480 -3.567 16.630 1.00 92.56 176 TYR A C 1
ATOM 1466 O O . TYR A 1 176 ? -14.306 -2.522 17.259 1.00 92.56 176 TYR A O 1
ATOM 1474 N N . ASN A 1 177 ? -13.636 -4.592 16.710 1.00 93.94 177 ASN A N 1
ATOM 1475 C CA . ASN A 1 177 ? -12.353 -4.515 17.388 1.00 93.94 177 ASN A CA 1
ATOM 1476 C C . ASN A 1 177 ? -11.285 -5.245 16.579 1.00 93.94 177 ASN A C 1
ATOM 1478 O O . ASN A 1 177 ? -11.565 -6.257 15.931 1.00 93.94 177 ASN A O 1
ATOM 1482 N N . PHE A 1 178 ? -10.067 -4.720 16.617 1.00 91.81 178 PHE A N 1
ATOM 1483 C CA . PHE A 1 178 ? -8.896 -5.364 16.041 1.00 91.81 178 PHE A CA 1
ATOM 1484 C C . PHE A 1 178 ? -7.635 -4.984 16.825 1.00 91.81 178 PHE A C 1
ATOM 1486 O O . PHE A 1 178 ? -7.608 -4.019 17.596 1.00 91.81 178 PHE A O 1
ATOM 1493 N N . LYS A 1 179 ? -6.591 -5.799 16.669 1.00 91.75 179 LYS A N 1
ATOM 1494 C CA . LYS A 1 179 ? -5.310 -5.645 17.373 1.00 91.75 179 LYS A CA 1
ATOM 1495 C C . LYS A 1 179 ? -4.187 -5.655 16.345 1.00 91.75 179 LYS A C 1
ATOM 1497 O O . LYS A 1 179 ? -3.691 -6.743 16.042 1.00 91.75 179 LYS A O 1
ATOM 1502 N N . PRO A 1 180 ? -3.849 -4.491 15.768 1.00 89.81 180 PRO A N 1
ATOM 1503 C CA . PRO A 1 180 ? -2.788 -4.422 14.786 1.00 89.81 180 PRO A CA 1
ATOM 1504 C C . PRO A 1 180 ? -1.443 -4.698 15.461 1.00 89.81 180 PRO A C 1
ATOM 1506 O O . PRO A 1 180 ? -1.230 -4.386 16.640 1.00 89.81 180 PRO A O 1
ATOM 1509 N N . SER A 1 181 ? -0.540 -5.308 14.707 1.00 88.69 181 SER A N 1
ATOM 1510 C CA . SER A 1 181 ? 0.860 -5.424 15.092 1.00 88.69 181 SER A CA 1
ATOM 1511 C C . SER A 1 181 ? 1.504 -4.042 15.031 1.00 88.69 181 SER A C 1
ATOM 1513 O O . SER A 1 181 ? 1.154 -3.219 14.190 1.00 88.69 181 SER A O 1
ATOM 1515 N N . TYR A 1 182 ? 2.428 -3.772 15.950 1.00 88.56 182 TYR A N 1
ATOM 1516 C CA . TYR A 1 182 ? 3.222 -2.554 15.882 1.00 88.56 182 TYR A CA 1
ATOM 1517 C C . TYR A 1 182 ? 4.411 -2.782 14.949 1.00 88.56 182 TYR A C 1
ATOM 1519 O O . TYR A 1 182 ? 5.177 -3.730 15.153 1.00 88.56 182 TYR A O 1
ATOM 1527 N N . TYR A 1 183 ? 4.549 -1.901 13.965 1.00 84.44 183 TYR A N 1
ATOM 1528 C CA . TYR A 1 183 ? 5.713 -1.773 13.105 1.00 84.44 183 TYR A CA 1
ATOM 1529 C C . TYR A 1 183 ? 6.171 -0.318 13.187 1.00 84.44 183 TYR A C 1
ATOM 1531 O O . TYR A 1 183 ? 5.350 0.592 13.082 1.00 84.44 183 TYR A O 1
ATOM 1539 N N . ASP A 1 184 ? 7.459 -0.115 13.449 1.00 83.12 184 ASP A N 1
ATOM 1540 C CA . ASP A 1 184 ? 8.037 1.225 13.562 1.00 83.12 184 ASP A CA 1
ATOM 1541 C C . ASP A 1 184 ? 7.890 1.954 12.227 1.00 83.12 184 ASP A C 1
ATOM 1543 O O . ASP A 1 184 ? 8.323 1.414 11.218 1.00 83.12 184 ASP A O 1
ATOM 1547 N N . ASP A 1 185 ? 7.236 3.111 12.223 1.00 85.94 185 ASP A N 1
ATOM 1548 C CA . ASP A 1 185 ? 6.873 3.891 11.032 1.00 85.94 185 ASP A CA 1
ATOM 1549 C C . ASP A 1 185 ? 5.968 3.194 9.988 1.00 85.94 185 ASP A C 1
ATOM 1551 O O . ASP A 1 185 ? 5.880 3.654 8.851 1.00 85.94 185 ASP A O 1
ATOM 1555 N N . TRP A 1 186 ? 5.245 2.117 10.339 1.00 89.50 186 TRP A N 1
ATOM 1556 C CA . TRP A 1 186 ? 4.344 1.428 9.395 1.00 89.50 186 TRP A CA 1
ATOM 1557 C C . TRP A 1 186 ? 3.002 1.002 10.004 1.00 89.50 186 TRP A C 1
ATOM 1559 O O . TRP A 1 186 ? 2.920 0.462 11.111 1.00 89.50 186 TRP A O 1
ATOM 1569 N N . TYR A 1 187 ? 1.922 1.156 9.234 1.00 88.00 187 TYR A N 1
ATOM 1570 C CA . TYR A 1 187 ? 0.603 0.632 9.601 1.00 88.00 187 TYR A CA 1
ATOM 1571 C C . TYR A 1 187 ? 0.476 -0.884 9.377 1.00 88.00 187 TYR A C 1
ATOM 1573 O O . TYR A 1 187 ? 0.832 -1.407 8.323 1.00 88.00 187 TYR A O 1
ATOM 1581 N N . ASP A 1 188 ? -0.181 -1.587 10.307 1.00 90.81 188 ASP A N 1
ATOM 1582 C CA . ASP A 1 188 ? -0.727 -2.930 10.067 1.00 90.81 188 ASP A CA 1
ATOM 1583 C C . ASP A 1 188 ? -2.222 -2.830 9.733 1.00 90.81 188 ASP A C 1
ATOM 1585 O O . ASP A 1 188 ? -3.092 -2.787 10.610 1.00 90.81 188 ASP A O 1
ATOM 1589 N N . LEU A 1 189 ? -2.525 -2.776 8.435 1.00 85.94 189 LEU A N 1
ATOM 1590 C CA . LEU A 1 189 ? -3.888 -2.594 7.934 1.00 85.94 189 LEU A CA 1
ATOM 1591 C C . LEU A 1 189 ? -4.617 -3.896 7.579 1.00 85.94 189 LEU A C 1
ATOM 1593 O O . LEU A 1 189 ? -5.759 -3.839 7.120 1.00 85.94 189 LEU A O 1
ATOM 1597 N N . GLY A 1 190 ? -4.025 -5.072 7.814 1.00 84.81 190 GLY A N 1
ATOM 1598 C CA . GLY A 1 190 ? -4.616 -6.343 7.379 1.00 84.81 190 GLY A CA 1
ATOM 1599 C C . GLY A 1 190 ? -6.017 -6.591 7.957 1.00 84.81 190 GLY A C 1
ATOM 1600 O O . GLY A 1 190 ? -6.984 -6.813 7.220 1.00 84.81 190 GLY A O 1
ATOM 1601 N N . GLN A 1 191 ? -6.149 -6.513 9.285 1.00 84.81 191 GLN A N 1
ATOM 1602 C CA . GLN A 1 191 ? -7.451 -6.637 9.956 1.00 84.81 191 GLN A CA 1
ATOM 1603 C C . GLN A 1 191 ? -8.384 -5.438 9.681 1.00 84.81 191 GLN A C 1
ATOM 1605 O O . GLN A 1 191 ? -9.536 -5.695 9.315 1.00 84.81 191 GLN A O 1
ATOM 1610 N N . PRO A 1 192 ? -7.925 -4.168 9.781 1.00 82.38 192 PRO A N 1
ATOM 1611 C CA . PRO A 1 192 ? -8.735 -2.996 9.429 1.00 82.38 192 PRO A CA 1
ATOM 1612 C C . PRO A 1 192 ? -9.378 -3.075 8.043 1.00 82.38 192 PRO A C 1
ATOM 1614 O O . PRO A 1 192 ? -10.596 -2.956 7.912 1.00 82.38 192 PRO A O 1
ATOM 1617 N N . LEU A 1 193 ? -8.582 -3.333 7.000 1.00 84.44 193 LEU A N 1
ATOM 1618 C CA . LEU A 1 193 ? -9.065 -3.351 5.618 1.00 84.44 193 LEU A CA 1
ATOM 1619 C C . LEU A 1 193 ? -10.014 -4.515 5.362 1.00 84.44 193 LEU A C 1
ATOM 1621 O O . LEU A 1 193 ? -10.974 -4.359 4.613 1.00 84.44 193 LEU A O 1
ATOM 1625 N N . THR A 1 194 ? -9.800 -5.665 6.005 1.00 83.50 194 THR A N 1
ATOM 1626 C CA . THR A 1 194 ? -10.735 -6.794 5.905 1.00 83.50 194 THR A CA 1
ATOM 1627 C C . THR A 1 194 ? -12.122 -6.407 6.426 1.00 83.50 194 THR A C 1
ATOM 1629 O O . THR A 1 194 ? -13.126 -6.722 5.787 1.00 83.50 194 THR A O 1
ATOM 1632 N N . GLN A 1 195 ? -12.189 -5.689 7.553 1.00 80.56 195 GLN A N 1
ATOM 1633 C CA . GLN A 1 195 ? -13.456 -5.218 8.119 1.00 80.56 195 GLN A CA 1
ATOM 1634 C C . GLN A 1 195 ? -14.118 -4.172 7.213 1.00 80.56 195 GLN A C 1
ATOM 1636 O O . GLN A 1 195 ? -15.289 -4.321 6.869 1.00 80.56 195 GLN A O 1
ATOM 1641 N N . ILE A 1 196 ? -13.364 -3.164 6.765 1.00 82.94 196 ILE A N 1
ATOM 1642 C CA . ILE A 1 196 ? -13.880 -2.085 5.906 1.00 82.94 196 ILE A CA 1
ATOM 1643 C C . ILE A 1 196 ? -14.383 -2.636 4.566 1.00 82.94 196 ILE A C 1
ATOM 1645 O O . ILE A 1 196 ? -15.507 -2.343 4.157 1.00 82.94 196 ILE A O 1
ATOM 1649 N N . ASN A 1 197 ? -13.591 -3.479 3.896 1.00 80.00 197 ASN A N 1
ATOM 1650 C CA . ASN A 1 197 ? -13.968 -4.071 2.611 1.00 80.00 197 ASN A CA 1
ATOM 1651 C C . ASN A 1 197 ? -15.192 -4.980 2.742 1.00 80.00 197 ASN A C 1
ATOM 1653 O O . ASN A 1 197 ? -16.041 -4.987 1.851 1.00 80.00 197 ASN A O 1
ATOM 1657 N N . GLY A 1 198 ? -15.315 -5.710 3.856 1.00 77.94 198 GLY A N 1
ATOM 1658 C CA . GLY A 1 198 ? -16.506 -6.499 4.161 1.00 77.94 198 GLY A CA 1
ATOM 1659 C C . GLY A 1 198 ? -17.780 -5.651 4.198 1.00 77.94 198 GLY A C 1
ATOM 1660 O O . GLY A 1 198 ? -18.805 -6.089 3.690 1.00 77.94 198 GLY A O 1
ATOM 1661 N N . MET A 1 199 ? -17.709 -4.422 4.718 1.00 74.50 199 MET A N 1
ATOM 1662 C CA . MET A 1 199 ? -18.848 -3.494 4.768 1.00 74.50 199 MET A CA 1
ATOM 1663 C C . MET A 1 199 ? -19.124 -2.839 3.410 1.00 74.50 199 MET A C 1
ATOM 1665 O O . MET A 1 199 ? -20.274 -2.752 2.982 1.00 74.50 199 MET A O 1
ATOM 1669 N N . ALA A 1 200 ? -18.070 -2.415 2.706 1.00 66.75 200 ALA A N 1
ATOM 1670 C CA . ALA A 1 200 ? -18.188 -1.752 1.408 1.00 66.75 200 ALA A CA 1
ATOM 1671 C C . ALA A 1 200 ? -18.682 -2.688 0.286 1.00 66.75 200 ALA A C 1
ATOM 1673 O O . ALA A 1 200 ? -19.245 -2.212 -0.697 1.00 66.75 200 ALA A O 1
ATOM 1674 N N . SER A 1 201 ? -18.508 -4.007 0.434 1.00 60.91 201 SER A N 1
ATOM 1675 C CA . SER A 1 201 ? -18.884 -5.010 -0.577 1.00 60.91 201 SER A CA 1
ATOM 1676 C C . SER A 1 201 ? -20.337 -5.507 -0.483 1.00 60.91 201 SER A C 1
ATOM 1678 O O . SER A 1 201 ? -20.730 -6.359 -1.276 1.00 60.91 201 SER A O 1
ATOM 1680 N N . ILE A 1 202 ? -21.143 -5.030 0.478 1.00 49.16 202 ILE A N 1
ATOM 1681 C CA . ILE A 1 202 ? -22.544 -5.472 0.682 1.00 49.16 202 ILE A CA 1
ATOM 1682 C C . ILE A 1 202 ? -23.554 -4.663 -0.179 1.00 49.16 202 ILE A C 1
ATOM 1684 O O . ILE A 1 202 ? -24.765 -4.823 -0.032 1.00 49.16 202 ILE A O 1
ATOM 1688 N N . GLN A 1 203 ? -23.094 -3.826 -1.119 1.00 43.09 203 GLN A N 1
ATOM 1689 C CA . GLN A 1 203 ? -23.960 -3.048 -2.028 1.00 43.09 203 GLN A CA 1
ATOM 1690 C C . GLN A 1 203 ? -24.103 -3.657 -3.425 1.00 43.09 203 GLN A C 1
ATOM 1692 O O . GLN A 1 203 ? -23.070 -4.002 -4.038 1.00 43.09 203 GLN A O 1
#